Protein AF-A0A0S4JAH2-F1 (afdb_monomer)

Sequence (338 aa):
MSRSVAAIVLAALLAVTPATFVAGQYQCTYTANINITAPDLVPAKFLVSAYDCCVMCSDTSGCVASVYSNYYCHLKGSQSPQVVSTGPTLILQGGATPSPSSPAPGPTQAPPTPAPTSAPTAAPTPNPPTPPPTPSTPAPTSAPTPAPTSPTQVTIIREVQCQYSDTCSRRADYTCTTSVYYNNSCQGSSRRVCTGYYIDVDTYSELGCGGVVKHTTQEQENVCLATPDETYVGHYCDVQAAPATGTPVLHTKCPYGCNDGSECTQSSFTTGVCTSNPFGSLSGSSVLAWCFPQYVVYVAYGSIDCSGPVSAAMSEPIGQSCFLDNNQEHIMNVCGSS

Foldseek 3Di:
DDDDDDDDDDDDDDDDDDDDDDDDDFDKDKDAQKDAPAAFPDPWAQADAVVVLSVVQVVDPQFQKWKQALRTIRGHNDPDDMDRGHGIMIIGTDDPDPDDDDDDDDDDDDDDDDDDDDDDDDDDDDDDDDPDPDDDDPDPPPDPDPDDDDFHKWKKKKKKKAQPDQQSDLQVGQRIWIFIDTAQFFDFQWHWHDPPFWIWIFGAPGTRVPDDGPDIDTHGENGWDQDPVNMTIHMYIDIFGFFDWQKKKKKWKAAPAPPPPGPIDIDIDTASAKDQDPDPPADAGIWHWGDTPFWIKIWHHNDRSNHDHTPTITIDTADPGWGAHSVRITIHMYIRDD

Secondary structure (DSSP, 8-state):
----------PPPP-PPPP--------EEEEEEEEE-SPBSSS-EE-SSHHHHHHHHHTSTT--EEEEETTEEEEES-S-SEEEEEEEEEEEE---PPPPPPPPPPPPPPPPPP----------------PPPPP--PP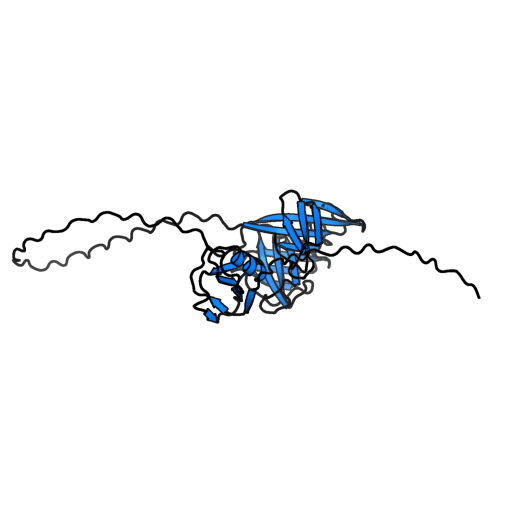P-PPPPPP-PPPPEEEEEEEEEESS-TT--TTT-TT-EEEEEETTEEETTEEEEE-SSEEEEEEESSGGG-S-EEEEEEEEBT-EEE-TTS-EEEEEEEEEEPPPSS-EEEEEEESS-TTS----EEEEEETT--EE---SSS-SSEEEEEE-SSEEEEEEESSSSS-SSEEEEEEEEBSSS-EE-TTS-EEEEEES--

Organism: Bodo saltans (NCBI:txid75058)

Nearest PDB structures (foldseek):
  2ll4-assembly1_M  TM=9.308E-01  e=7.628E-02  Toxoplasma gondii
  1hky-assembly1_A  TM=7.176E-01  e=3.584E-01  Eimeria tenella
  6lvs-assembly4_D  TM=1.637E-01  e=8.319E+00  Homo sapiens

Radius of gyration: 29.86 Å; Cα contacts (8 Å, |Δi|>4): 723; chains: 1; bounding box: 95×95×68 Å

Structure (mmCIF, N/CA/C/O backbone):
data_AF-A0A0S4JAH2-F1
#
_entry.id   AF-A0A0S4JAH2-F1
#
loop_
_atom_site.group_PDB
_atom_site.id
_atom_site.type_symbol
_atom_site.label_atom_id
_atom_site.label_alt_id
_atom_site.label_comp_id
_atom_site.label_asym_id
_atom_site.label_entity_id
_atom_site.label_seq_id
_atom_site.pdbx_PDB_ins_code
_atom_site.Cartn_x
_atom_site.Cartn_y
_atom_site.Cartn_z
_atom_site.occupancy
_atom_site.B_iso_or_equiv
_atom_site.auth_seq_id
_atom_site.auth_comp_id
_atom_site.auth_asym_id
_atom_site.auth_atom_id
_atom_site.pdbx_PDB_model_num
ATOM 1 N N . MET A 1 1 ? 40.715 34.235 31.082 1.00 46.41 1 MET A N 1
ATOM 2 C CA . MET A 1 1 ? 39.804 34.493 32.218 1.00 46.41 1 MET A CA 1
ATOM 3 C C . MET A 1 1 ? 38.686 35.401 31.731 1.00 46.41 1 MET A C 1
ATOM 5 O O . MET A 1 1 ? 38.908 36.594 31.613 1.00 46.41 1 MET A O 1
ATOM 9 N N . SER A 1 2 ? 37.523 34.857 31.382 1.00 44.34 2 SER A N 1
ATOM 10 C CA . SER A 1 2 ? 36.310 35.659 31.197 1.00 44.34 2 SER A CA 1
ATOM 11 C C . SER A 1 2 ? 35.116 34.778 31.546 1.00 44.34 2 SER A C 1
ATOM 13 O O . SER A 1 2 ? 34.979 33.679 31.013 1.00 44.34 2 SER A O 1
ATOM 15 N N . ARG A 1 3 ? 34.355 35.210 32.551 1.00 56.94 3 ARG A N 1
ATOM 16 C CA . ARG A 1 3 ? 33.163 34.553 33.099 1.00 56.94 3 ARG A CA 1
ATOM 17 C C . ARG A 1 3 ? 31.927 35.214 32.484 1.00 56.94 3 ARG A C 1
ATOM 19 O O . ARG A 1 3 ? 31.921 36.430 32.331 1.00 56.94 3 ARG A O 1
ATOM 26 N N . SER A 1 4 ? 30.869 34.451 32.222 1.00 47.88 4 SER A N 1
ATOM 27 C CA . SER A 1 4 ? 29.484 34.947 32.067 1.00 47.88 4 SER A CA 1
ATOM 28 C C . SER A 1 4 ? 28.539 33.757 32.277 1.00 47.88 4 SER A C 1
ATOM 30 O O . SER A 1 4 ? 28.594 32.803 31.513 1.00 47.88 4 SER A O 1
ATOM 32 N N . VAL A 1 5 ? 28.056 33.557 33.510 1.00 44.56 5 VAL A N 1
ATOM 33 C CA . VAL A 1 5 ? 26.745 33.953 34.083 1.00 44.56 5 VAL A CA 1
ATOM 34 C C . VAL A 1 5 ? 25.584 33.145 33.493 1.00 44.56 5 VAL A C 1
ATOM 36 O O . VAL A 1 5 ? 25.112 33.399 32.393 1.00 44.56 5 VAL A O 1
ATOM 39 N N . ALA A 1 6 ? 25.143 32.167 34.289 1.00 43.34 6 ALA A N 1
ATOM 40 C CA . ALA A 1 6 ? 23.963 31.342 34.086 1.00 43.34 6 ALA A CA 1
ATOM 41 C C . ALA A 1 6 ? 22.719 32.038 34.664 1.00 43.34 6 ALA A C 1
ATOM 43 O O . ALA A 1 6 ? 22.760 32.528 35.794 1.00 43.34 6 ALA A O 1
ATOM 44 N N . ALA A 1 7 ? 21.616 32.040 33.915 1.00 46.31 7 ALA A N 1
ATOM 45 C CA . ALA A 1 7 ? 20.299 32.440 34.399 1.00 46.31 7 ALA A CA 1
ATOM 46 C C . ALA A 1 7 ? 19.468 31.179 34.683 1.00 46.31 7 ALA A C 1
ATOM 48 O O . ALA A 1 7 ? 19.193 30.390 33.782 1.00 46.31 7 ALA A O 1
ATOM 49 N N . ILE A 1 8 ? 19.103 30.985 35.951 1.00 41.62 8 ILE A N 1
ATOM 50 C CA . ILE A 1 8 ? 18.228 29.906 36.418 1.00 41.62 8 ILE A CA 1
ATOM 51 C C . ILE A 1 8 ? 16.799 30.451 36.426 1.00 41.62 8 ILE A C 1
ATOM 53 O O . ILE A 1 8 ? 16.485 31.352 37.202 1.00 41.62 8 ILE A O 1
ATOM 57 N N . VAL A 1 9 ? 15.939 29.904 35.566 1.00 44.06 9 VAL A N 1
ATOM 58 C CA . VAL A 1 9 ? 14.493 30.159 35.575 1.00 44.06 9 VAL A CA 1
ATOM 59 C C . VAL A 1 9 ? 13.824 29.014 36.330 1.00 44.06 9 VAL A C 1
ATOM 61 O O . VAL A 1 9 ? 13.851 27.867 35.890 1.00 44.06 9 VAL A O 1
ATOM 64 N N . LEU A 1 10 ? 13.257 29.327 37.496 1.00 44.31 10 LEU A N 1
ATOM 65 C CA . LEU A 1 10 ? 12.510 28.392 38.334 1.00 44.31 10 LEU A CA 1
ATOM 66 C C . LEU A 1 10 ? 11.040 28.393 37.880 1.00 44.31 10 LEU A C 1
ATOM 68 O O . LEU A 1 10 ? 10.319 29.359 38.124 1.00 44.31 10 LEU A O 1
ATOM 72 N N . ALA A 1 11 ? 10.602 27.328 37.208 1.00 45.12 11 ALA A N 1
ATOM 73 C CA . ALA A 1 11 ? 9.202 27.114 36.848 1.00 45.12 11 ALA A CA 1
ATOM 74 C C . ALA A 1 11 ? 8.539 26.177 37.871 1.00 45.12 11 ALA A C 1
ATOM 76 O O . ALA A 1 11 ? 9.014 25.067 38.112 1.00 45.12 11 ALA A O 1
ATOM 77 N N . ALA A 1 12 ? 7.453 26.638 38.491 1.00 47.81 12 ALA A N 1
ATOM 78 C CA . ALA A 1 12 ? 6.672 25.870 39.453 1.00 47.81 12 ALA A CA 1
ATOM 79 C C . ALA A 1 12 ? 5.814 24.813 38.733 1.00 47.81 12 ALA A C 1
ATOM 81 O O . ALA A 1 12 ? 4.953 25.160 37.925 1.00 47.81 12 ALA A O 1
ATOM 82 N N . LEU A 1 13 ? 6.039 23.530 39.037 1.00 41.91 13 LEU A N 1
ATOM 83 C CA . LEU A 1 13 ? 5.199 22.424 38.573 1.00 41.91 13 LEU A CA 1
ATOM 84 C C . LEU A 1 13 ? 3.966 22.268 39.476 1.00 41.91 13 LEU A C 1
ATOM 86 O O . LEU A 1 13 ? 4.088 21.968 40.663 1.00 41.91 13 LEU A O 1
ATOM 90 N N . LEU A 1 14 ? 2.778 22.413 38.889 1.00 43.00 14 LEU A N 1
ATOM 91 C CA . LEU A 1 14 ? 1.511 21.969 39.469 1.00 43.00 14 LEU A CA 1
ATOM 92 C C . LEU A 1 14 ? 1.321 20.477 39.159 1.00 43.00 14 LEU A C 1
ATOM 94 O O . LEU A 1 14 ? 1.310 20.074 37.997 1.00 43.00 14 LEU A O 1
ATOM 98 N N . ALA A 1 15 ? 1.184 19.656 40.201 1.00 50.22 15 ALA A N 1
ATOM 99 C CA . ALA A 1 15 ? 0.935 18.224 40.081 1.00 50.22 15 ALA A CA 1
ATOM 100 C C . ALA A 1 15 ? -0.543 17.962 39.750 1.00 50.22 15 ALA A C 1
ATOM 102 O O . ALA A 1 15 ? -1.423 18.184 40.581 1.00 50.22 15 ALA A O 1
ATOM 103 N N . VAL A 1 16 ? -0.807 17.476 38.537 1.00 49.44 16 VAL A N 1
ATOM 104 C CA . VAL A 1 16 ? -2.117 16.967 38.111 1.00 49.44 16 VAL A CA 1
ATOM 105 C C . VAL A 1 16 ? -2.096 15.449 38.274 1.00 49.44 16 VAL A C 1
ATOM 107 O O . VAL A 1 16 ? -1.292 14.771 37.639 1.00 49.44 16 VAL A O 1
ATOM 110 N N . THR A 1 17 ? -2.948 14.897 39.137 1.00 45.31 17 THR A N 1
ATOM 111 C CA . THR A 1 17 ? -3.108 13.439 39.258 1.00 45.31 17 THR A CA 1
ATOM 112 C C . THR A 1 17 ? -3.967 12.916 38.104 1.00 45.31 17 THR A C 1
ATOM 114 O O . THR A 1 17 ? -5.118 13.349 37.991 1.00 45.31 17 THR A O 1
ATOM 117 N N . PRO A 1 18 ? -3.461 12.006 37.252 1.00 40.47 18 PRO A N 1
ATOM 118 C CA . PRO A 1 18 ? -4.233 11.468 36.142 1.00 40.47 18 PRO A CA 1
ATOM 119 C C . PRO A 1 18 ? -5.295 10.487 36.648 1.00 40.47 18 PRO A C 1
ATOM 121 O O . PRO A 1 18 ? -5.012 9.587 37.439 1.00 40.47 18 PRO A O 1
ATOM 124 N N . ALA A 1 19 ? -6.524 10.653 36.162 1.00 48.19 19 ALA A N 1
ATOM 125 C CA . ALA A 1 19 ? -7.561 9.642 36.280 1.00 48.19 19 ALA A CA 1
ATOM 126 C C . ALA A 1 19 ? -7.162 8.417 35.439 1.00 48.19 19 ALA A C 1
ATOM 128 O O . ALA A 1 19 ? -6.905 8.532 34.241 1.00 48.19 19 ALA A O 1
ATOM 129 N N . THR A 1 20 ? -7.092 7.246 36.070 1.00 33.56 20 THR A N 1
ATOM 130 C CA . THR A 1 20 ? -6.825 5.970 35.401 1.00 33.56 20 THR A CA 1
ATOM 131 C C . THR A 1 20 ? -8.044 5.544 34.591 1.00 33.56 20 THR A C 1
ATOM 133 O O . THR A 1 20 ? -9.038 5.092 35.158 1.00 33.56 20 THR A O 1
ATOM 136 N N . PHE A 1 21 ? -7.957 5.654 33.268 1.00 36.62 21 PHE A N 1
ATOM 137 C CA . PHE A 1 21 ? -8.877 4.996 32.345 1.00 36.62 21 PHE A CA 1
ATOM 138 C C . PHE A 1 21 ? -8.151 3.820 31.690 1.00 36.62 21 PHE A C 1
ATOM 140 O O . PHE A 1 21 ? -7.130 3.997 31.028 1.00 36.62 21 PHE A O 1
ATOM 147 N N . VAL A 1 22 ? -8.667 2.610 31.906 1.00 34.72 22 VAL A N 1
ATOM 148 C CA . VAL A 1 22 ? -8.196 1.384 31.252 1.00 34.72 22 VAL A CA 1
ATOM 149 C C . VAL A 1 22 ? -8.883 1.309 29.888 1.00 34.72 22 VAL A C 1
ATOM 151 O O . VAL A 1 22 ? -10.028 0.875 29.793 1.00 34.72 22 VAL A O 1
ATOM 154 N N . ALA A 1 23 ? -8.217 1.787 28.836 1.00 43.28 23 ALA A N 1
ATOM 155 C CA . ALA A 1 23 ? -8.635 1.523 27.462 1.00 43.28 23 ALA A CA 1
ATOM 156 C C . ALA A 1 23 ? -8.296 0.060 27.128 1.00 43.28 23 ALA A C 1
ATOM 158 O O . ALA A 1 23 ? -7.147 -0.360 27.267 1.00 43.28 23 ALA A O 1
ATOM 159 N N . GLY A 1 24 ? -9.301 -0.734 26.757 1.00 45.69 24 GLY A N 1
ATOM 160 C CA . GLY A 1 24 ? -9.135 -2.155 26.461 1.00 45.69 24 GLY A CA 1
ATOM 161 C C . GLY A 1 24 ? -8.276 -2.363 25.217 1.00 45.69 24 GLY A C 1
ATOM 162 O O . GLY A 1 24 ? -8.728 -2.111 24.107 1.00 45.69 24 GLY A O 1
ATOM 163 N N . GLN A 1 25 ? -7.039 -2.826 25.393 1.00 59.12 25 GLN A N 1
ATOM 164 C CA . GLN A 1 25 ? -6.234 -3.318 24.282 1.00 59.12 25 GLN A CA 1
ATOM 165 C C . GLN A 1 25 ? -6.801 -4.657 23.808 1.00 59.12 25 GLN A C 1
ATOM 167 O O . GLN A 1 25 ? -6.884 -5.597 24.602 1.00 59.12 25 GLN A O 1
ATOM 172 N N . TYR A 1 26 ? -7.164 -4.757 22.528 1.00 69.88 26 TYR A N 1
ATOM 173 C CA . TYR A 1 26 ? -7.542 -6.024 21.906 1.00 69.88 26 TYR A CA 1
ATOM 174 C C . TYR A 1 26 ? -6.356 -6.990 21.988 1.00 69.88 26 TYR A C 1
ATOM 176 O O . TYR A 1 26 ? -5.342 -6.830 21.309 1.00 69.88 26 TYR A O 1
ATOM 184 N N . GLN A 1 27 ? -6.448 -7.969 22.884 1.00 85.19 27 GLN A N 1
ATOM 185 C CA . GLN A 1 27 ? -5.416 -8.983 23.040 1.00 85.19 27 GLN A CA 1
ATOM 186 C C . GLN A 1 27 ? -5.605 -9.982 21.902 1.00 85.19 27 GLN A C 1
ATOM 188 O O . GLN A 1 27 ? -6.561 -10.737 21.938 1.00 85.19 27 GLN A O 1
ATOM 193 N N . CYS A 1 28 ? -4.746 -10.005 20.887 1.00 91.19 28 CYS A N 1
ATOM 194 C CA . CYS A 1 28 ? -4.797 -11.032 19.843 1.00 91.19 28 CYS A CA 1
ATOM 195 C C . CYS A 1 28 ? -3.533 -11.882 19.855 1.00 91.19 28 CYS A C 1
ATOM 197 O O . CYS A 1 28 ? -2.426 -11.366 19.995 1.00 91.19 28 CYS A O 1
ATOM 199 N N . THR A 1 29 ? -3.701 -13.194 19.687 1.00 94.00 29 THR A N 1
ATOM 200 C CA . THR A 1 29 ? -2.584 -14.127 19.494 1.00 94.00 29 THR A CA 1
ATOM 201 C C . THR A 1 29 ? -2.435 -14.427 18.012 1.00 94.00 29 THR A C 1
ATOM 203 O O . THR A 1 29 ? -3.393 -14.860 17.376 1.00 94.00 29 THR A O 1
ATOM 206 N N . TYR A 1 30 ? -1.235 -14.215 17.475 1.00 91.06 30 TYR A N 1
ATOM 207 C CA . TYR A 1 30 ? -0.919 -14.414 16.064 1.00 91.06 30 TYR A CA 1
ATOM 208 C C . TYR A 1 30 ? -0.151 -15.722 15.887 1.00 91.06 30 TYR A C 1
ATOM 210 O O . TYR A 1 30 ? 0.837 -15.969 16.579 1.00 91.06 30 TYR A O 1
ATOM 218 N N . THR A 1 31 ? -0.586 -16.573 14.965 1.00 91.50 31 THR A N 1
ATOM 219 C CA . THR A 1 31 ? 0.097 -17.827 14.637 1.00 91.50 31 THR A CA 1
ATOM 220 C C . THR A 1 31 ? 0.224 -17.960 13.127 1.00 91.50 31 THR A C 1
ATOM 222 O O . THR A 1 31 ? -0.757 -18.170 12.415 1.00 91.50 31 THR A O 1
ATOM 225 N N . ALA A 1 32 ? 1.450 -17.799 12.632 1.00 85.88 32 ALA A N 1
ATOM 226 C CA . ALA A 1 32 ? 1.754 -17.920 11.215 1.00 85.88 32 ALA A CA 1
ATOM 227 C C . ALA A 1 32 ? 1.570 -19.362 10.720 1.00 85.88 32 ALA A C 1
ATOM 229 O O . ALA A 1 32 ? 1.746 -20.325 11.467 1.00 85.88 32 ALA A O 1
ATOM 230 N N . ASN A 1 33 ? 1.285 -19.493 9.428 1.00 85.62 33 ASN A N 1
ATOM 231 C CA . ASN A 1 33 ? 1.128 -20.752 8.706 1.00 85.62 33 ASN A CA 1
ATOM 232 C C . ASN A 1 33 ? 0.000 -21.659 9.229 1.00 85.62 33 ASN A C 1
ATOM 234 O O . ASN A 1 33 ? 0.075 -22.889 9.129 1.00 85.62 33 ASN A O 1
ATOM 238 N N . ILE A 1 34 ? -1.054 -21.056 9.781 1.00 91.00 34 ILE A N 1
ATOM 239 C CA . ILE A 1 34 ? -2.264 -21.757 10.214 1.00 91.00 34 ILE A CA 1
ATOM 240 C C . ILE A 1 34 ? -3.483 -21.103 9.570 1.00 91.00 34 ILE A C 1
ATOM 242 O O . ILE A 1 34 ? -3.650 -19.886 9.599 1.00 91.00 34 ILE A O 1
ATOM 246 N N . ASN A 1 35 ? -4.362 -21.937 9.022 1.00 95.44 35 ASN A N 1
ATOM 247 C CA . ASN A 1 35 ? -5.676 -21.547 8.529 1.00 95.44 35 ASN A CA 1
ATOM 248 C C . ASN A 1 35 ? -6.777 -22.226 9.361 1.00 95.44 35 ASN A C 1
ATOM 250 O O . ASN A 1 35 ? -6.576 -23.301 9.926 1.00 95.44 35 ASN A O 1
ATOM 254 N N . ILE A 1 36 ? -7.962 -21.623 9.399 1.00 96.75 36 ILE A N 1
ATOM 255 C CA . ILE A 1 36 ? -9.185 -22.219 9.936 1.00 96.75 36 ILE A CA 1
ATOM 256 C C . ILE A 1 36 ? -10.104 -22.550 8.764 1.00 96.75 36 ILE A C 1
ATOM 258 O O . ILE A 1 36 ? -10.501 -21.673 7.998 1.00 96.75 36 ILE A O 1
ATOM 262 N N . THR A 1 37 ? -10.485 -23.821 8.658 1.00 95.38 37 THR A N 1
ATOM 263 C CA . THR A 1 37 ? -11.366 -24.315 7.582 1.00 95.38 37 THR A CA 1
ATOM 264 C C . THR A 1 37 ? -12.852 -24.083 7.852 1.00 95.38 37 THR A C 1
ATOM 266 O O . THR A 1 37 ? -13.678 -24.333 6.978 1.00 95.38 37 THR A O 1
ATOM 269 N N . ALA A 1 38 ? -13.205 -23.580 9.041 1.00 94.00 38 ALA A N 1
ATOM 270 C CA . ALA A 1 38 ? -14.572 -23.173 9.342 1.00 94.00 38 ALA A CA 1
ATOM 271 C C . ALA A 1 38 ? -15.056 -22.095 8.348 1.00 94.00 38 ALA A C 1
ATOM 273 O O . ALA A 1 38 ? -14.240 -21.273 7.910 1.00 94.00 38 ALA A O 1
ATOM 274 N N . PRO A 1 39 ? -16.358 -22.068 8.009 1.00 95.12 39 PRO A N 1
ATOM 275 C CA . PRO A 1 39 ? -16.926 -21.031 7.154 1.00 95.12 39 PRO A CA 1
ATOM 276 C C . PRO A 1 39 ? -16.666 -19.623 7.696 1.00 95.12 39 PRO A C 1
ATOM 278 O O . PRO A 1 39 ? -16.630 -19.413 8.914 1.00 95.12 39 PRO A O 1
ATOM 281 N N . ASP A 1 40 ? -16.508 -18.666 6.785 1.00 95.69 40 ASP A N 1
ATOM 282 C CA . ASP A 1 40 ? -16.414 -17.259 7.159 1.00 95.69 40 ASP A CA 1
ATOM 283 C C . ASP A 1 40 ? -17.782 -16.757 7.651 1.00 95.69 40 ASP A C 1
ATOM 285 O O . ASP A 1 40 ? -18.820 -17.087 7.076 1.00 95.69 40 ASP A O 1
ATOM 289 N N . LEU A 1 41 ? -17.791 -15.950 8.716 1.00 91.75 41 LEU A N 1
ATOM 290 C CA . LEU A 1 41 ? -19.000 -15.296 9.241 1.00 91.75 41 LEU A CA 1
ATOM 291 C C . LEU A 1 41 ? -19.590 -14.302 8.241 1.00 91.75 41 LEU A C 1
ATOM 293 O O . LEU A 1 41 ? -20.799 -14.095 8.185 1.00 91.75 41 LEU A O 1
ATOM 297 N N . VAL A 1 42 ? -18.704 -13.665 7.483 1.00 87.62 42 VAL A N 1
ATOM 298 C CA . VAL A 1 42 ? -18.997 -12.690 6.437 1.00 87.62 42 VAL A CA 1
ATOM 299 C C . VAL A 1 42 ? -17.997 -12.899 5.304 1.00 87.62 42 VAL A C 1
ATOM 301 O O . VAL A 1 42 ? -16.910 -13.416 5.563 1.00 87.62 42 VAL A O 1
ATOM 304 N N . PRO A 1 43 ? -18.308 -12.488 4.063 1.00 85.44 43 PRO A N 1
ATOM 305 C CA . PRO A 1 43 ? -17.331 -12.512 2.980 1.00 85.44 43 PRO A CA 1
ATOM 306 C C . PRO A 1 43 ? -16.006 -11.874 3.406 1.00 85.44 43 PRO A C 1
ATOM 308 O O . PRO A 1 43 ? -16.008 -10.825 4.060 1.00 85.44 43 PRO A O 1
ATOM 311 N N . ALA A 1 44 ? -14.897 -12.522 3.044 1.00 82.38 44 ALA A N 1
ATOM 312 C CA . ALA A 1 44 ? -13.561 -12.075 3.401 1.00 82.38 44 ALA A CA 1
ATOM 313 C C . ALA A 1 44 ? -13.358 -10.608 3.011 1.00 82.38 44 ALA A C 1
ATOM 315 O O . ALA A 1 44 ? -13.686 -10.194 1.894 1.00 82.38 44 ALA A O 1
ATOM 316 N N . LYS A 1 45 ? -12.833 -9.814 3.942 1.00 65.81 45 LYS A N 1
ATOM 317 C CA . LYS A 1 45 ? -12.676 -8.373 3.747 1.00 65.81 45 LYS A CA 1
ATOM 318 C C . LYS A 1 45 ? -11.233 -8.036 3.473 1.00 65.81 45 LYS A C 1
ATOM 320 O O . LYS A 1 45 ? -10.359 -8.509 4.187 1.00 65.81 45 LYS A O 1
ATOM 325 N N . PHE A 1 46 ? -10.992 -7.196 2.478 1.00 62.38 46 PHE A N 1
ATOM 326 C CA . PHE A 1 46 ? -9.650 -6.698 2.249 1.00 62.38 46 PHE A CA 1
ATOM 327 C C . PHE A 1 46 ? -9.183 -5.883 3.466 1.00 62.38 46 PHE A C 1
ATOM 329 O O . PHE A 1 46 ? -9.895 -4.981 3.905 1.00 62.38 4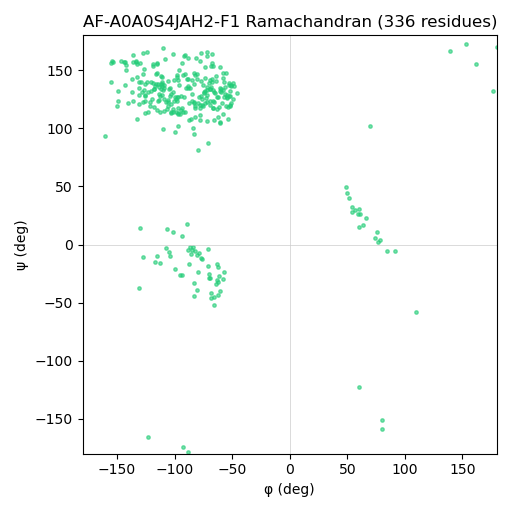6 PHE A O 1
ATOM 336 N N . LEU A 1 47 ? -8.017 -6.216 4.008 1.00 68.06 47 LEU A N 1
ATOM 337 C CA . LEU A 1 47 ? -7.323 -5.535 5.096 1.00 68.06 47 LEU A CA 1
ATOM 338 C C . LEU A 1 47 ? -5.826 -5.603 4.842 1.00 68.06 47 LEU A C 1
ATOM 340 O O . LEU A 1 47 ? -5.354 -6.482 4.132 1.00 68.06 47 LEU A O 1
ATOM 344 N N . VAL A 1 48 ? -5.065 -4.683 5.424 1.00 53.53 48 VAL A N 1
ATOM 345 C CA . VAL A 1 48 ? -3.648 -4.538 5.054 1.00 53.53 48 VAL A CA 1
ATOM 346 C C . VAL A 1 48 ? -2.669 -5.084 6.065 1.00 53.53 48 VAL A C 1
ATOM 348 O O . VAL A 1 48 ? -1.470 -5.182 5.793 1.00 53.53 48 VAL A O 1
ATOM 351 N N . SER A 1 49 ? -3.188 -5.500 7.214 1.00 66.12 49 SER A N 1
ATOM 352 C CA . SER A 1 49 ? -2.415 -6.186 8.223 1.00 66.12 49 SER A CA 1
ATOM 353 C C . SER A 1 49 ? -3.255 -7.217 8.972 1.00 66.12 49 SER A C 1
ATOM 355 O O . SER A 1 49 ? -4.483 -7.132 9.077 1.00 66.12 49 SER A O 1
ATOM 357 N N . ALA A 1 50 ? -2.556 -8.185 9.564 1.00 75.06 50 ALA A N 1
ATOM 358 C CA . ALA A 1 50 ? -3.153 -9.111 10.515 1.00 75.06 50 ALA A CA 1
ATOM 359 C C . ALA A 1 50 ? -3.711 -8.383 11.754 1.00 75.06 50 ALA A C 1
ATOM 361 O O . ALA A 1 50 ? -4.666 -8.857 12.363 1.00 75.06 50 ALA A O 1
ATOM 362 N N . TYR A 1 51 ? -3.152 -7.223 12.113 1.00 77.19 51 TYR A N 1
ATOM 363 C CA . TYR A 1 51 ? -3.634 -6.414 13.231 1.00 77.19 51 TYR A CA 1
ATOM 364 C C . TYR A 1 51 ? -5.008 -5.800 12.943 1.00 77.19 51 TYR A C 1
ATOM 366 O O . TYR A 1 51 ? -5.927 -5.946 13.743 1.00 77.19 51 TYR A O 1
ATOM 374 N N . ASP A 1 52 ? -5.207 -5.214 11.763 1.00 71.25 52 ASP A N 1
ATOM 375 C CA . ASP A 1 52 ? -6.524 -4.683 11.383 1.00 71.25 52 ASP A CA 1
ATOM 376 C C . ASP A 1 52 ? -7.564 -5.812 11.333 1.00 71.25 52 ASP A C 1
ATOM 378 O O . ASP A 1 52 ? -8.729 -5.636 11.692 1.00 71.25 52 ASP A O 1
ATOM 382 N N . CYS A 1 53 ? -7.122 -7.015 10.958 1.00 84.06 53 CYS A N 1
ATOM 383 C CA . CYS A 1 53 ? -7.941 -8.222 10.982 1.00 84.06 53 CYS A CA 1
ATOM 384 C C . CYS A 1 53 ? -8.288 -8.709 12.401 1.00 84.06 53 CYS A C 1
ATOM 386 O O . CYS A 1 53 ? -9.356 -9.294 12.608 1.00 84.06 53 CYS A O 1
ATOM 388 N N . CYS A 1 54 ? -7.431 -8.440 13.391 1.00 89.31 54 CYS A N 1
ATOM 389 C CA . CYS A 1 54 ? -7.743 -8.617 14.809 1.00 89.31 54 CYS A CA 1
ATOM 390 C C . CYS A 1 54 ? -8.843 -7.641 15.253 1.00 89.31 54 CYS A C 1
ATOM 392 O O . CYS A 1 54 ? -9.856 -8.095 15.785 1.00 89.31 54 CYS A O 1
ATOM 394 N N . VAL A 1 55 ? -8.682 -6.341 14.982 1.00 82.12 55 VAL A N 1
ATOM 395 C CA . VAL A 1 55 ? -9.645 -5.292 15.380 1.00 82.12 55 VAL A CA 1
ATOM 396 C C . VAL A 1 55 ? -11.009 -5.513 14.723 1.00 82.12 55 VAL A C 1
ATOM 398 O O . VAL A 1 55 ? -12.057 -5.467 15.365 1.00 82.12 55 VAL A O 1
ATOM 401 N N . MET A 1 56 ? -11.018 -5.855 13.435 1.00 83.69 56 MET A N 1
ATOM 402 C CA . MET A 1 56 ? -12.262 -6.164 12.738 1.00 83.69 56 MET A CA 1
ATOM 403 C C . MET A 1 56 ? -12.992 -7.354 13.369 1.00 83.69 56 MET A C 1
ATOM 405 O O . MET A 1 56 ? -14.219 -7.346 13.471 1.00 83.69 56 MET A O 1
ATOM 409 N N . CYS A 1 57 ? -12.255 -8.386 13.782 1.00 93.75 57 CYS A N 1
ATOM 410 C CA . CYS A 1 57 ? -12.854 -9.535 14.442 1.00 93.75 57 CYS A CA 1
ATOM 411 C C . CYS A 1 57 ? -13.392 -9.168 15.832 1.00 93.75 57 CYS A C 1
ATOM 413 O O . CYS A 1 57 ? -14.514 -9.547 16.147 1.00 93.75 57 CYS A O 1
ATOM 415 N N . SER A 1 58 ? -12.677 -8.372 16.631 1.00 90.19 58 SER A N 1
ATOM 416 C CA . SER A 1 58 ? -13.167 -7.954 17.953 1.00 90.19 58 SER A CA 1
ATOM 417 C C . SER A 1 58 ? -14.436 -7.102 17.896 1.00 90.19 58 SER A C 1
ATOM 419 O O . SER A 1 58 ? -15.271 -7.188 18.795 1.00 90.19 58 SER A O 1
ATOM 421 N N . ASP A 1 59 ? -14.608 -6.324 16.826 1.00 85.62 59 ASP A N 1
ATOM 422 C CA . ASP A 1 59 ? -15.796 -5.492 16.616 1.00 85.62 59 ASP A CA 1
ATOM 423 C C . ASP A 1 59 ? -16.950 -6.265 15.942 1.00 85.62 59 ASP A C 1
ATOM 425 O O . ASP A 1 59 ? -18.077 -5.771 15.847 1.00 85.62 59 ASP A O 1
ATOM 429 N N . THR A 1 60 ? -16.702 -7.498 15.483 1.00 88.81 60 THR A N 1
ATOM 430 C CA . THR A 1 60 ? -17.700 -8.336 14.808 1.00 88.81 60 THR A CA 1
ATOM 431 C C . THR A 1 60 ? -18.309 -9.347 15.774 1.00 88.81 60 THR A C 1
ATOM 433 O O . THR A 1 60 ? -17.661 -10.297 16.212 1.00 88.81 60 THR A O 1
ATOM 436 N N . SER A 1 61 ? -19.607 -9.195 16.051 1.00 93.44 61 SER A N 1
ATOM 437 C CA . SER A 1 61 ? -20.347 -10.131 16.903 1.00 93.44 61 SER A CA 1
ATOM 438 C C . SER A 1 61 ? -20.226 -11.575 16.399 1.00 93.44 61 SER A C 1
ATOM 440 O O . SER A 1 61 ? -20.487 -11.868 15.232 1.00 93.44 61 SER A O 1
ATOM 442 N N . GLY A 1 62 ? -19.821 -12.480 17.293 1.00 93.88 62 GLY A N 1
ATOM 443 C CA . GLY A 1 62 ? -19.637 -13.900 16.993 1.00 93.88 62 GLY A CA 1
ATOM 444 C C . GLY A 1 62 ? -18.277 -14.265 16.394 1.00 93.88 62 GLY A C 1
ATOM 445 O O . GLY A 1 62 ? -18.007 -15.455 16.246 1.00 93.88 62 GLY A O 1
ATOM 446 N N . CYS A 1 63 ? -17.405 -13.300 16.084 1.00 96.31 63 CYS A N 1
ATOM 447 C CA . CYS A 1 63 ? -16.045 -13.597 15.646 1.00 96.31 63 CYS A CA 1
ATOM 448 C C . CYS A 1 63 ? -15.170 -14.006 16.835 1.00 96.31 63 CYS A C 1
ATOM 450 O O . CYS A 1 63 ? -14.997 -13.255 17.791 1.00 96.31 63 CYS A O 1
ATOM 452 N N . VAL A 1 64 ? -14.626 -15.222 16.781 1.00 95.62 64 VAL A N 1
ATOM 453 C CA . VAL A 1 64 ? -13.749 -15.785 17.831 1.00 95.62 64 VAL A CA 1
ATOM 454 C C . VAL A 1 64 ? -12.313 -15.973 17.349 1.00 95.62 64 VAL A C 1
ATOM 456 O O . VAL A 1 64 ? -11.399 -16.166 18.153 1.00 95.62 64 VAL A O 1
ATOM 459 N N . ALA A 1 65 ? -12.120 -15.942 16.034 1.00 96.75 65 ALA A N 1
ATOM 460 C CA . ALA A 1 65 ? -10.836 -16.003 15.365 1.00 96.75 65 ALA A CA 1
ATOM 461 C C . ALA A 1 65 ? -10.944 -15.311 14.008 1.00 96.75 65 ALA A C 1
ATOM 463 O O . ALA A 1 65 ? -12.022 -15.239 13.423 1.00 96.75 65 ALA A O 1
ATOM 464 N N . SER A 1 66 ? -9.828 -14.860 13.468 1.00 96.69 66 SER A N 1
ATOM 465 C CA . SER A 1 66 ? -9.736 -14.456 12.075 1.00 96.69 66 SER A CA 1
ATOM 466 C C . SER A 1 66 ? -8.500 -15.064 11.428 1.00 96.69 66 SER A C 1
ATOM 468 O O . SER A 1 66 ? -7.551 -15.463 12.100 1.00 96.69 66 SER A O 1
ATOM 470 N N . VAL A 1 67 ? -8.534 -15.219 10.111 1.00 96.81 67 VAL A N 1
ATOM 471 C CA . VAL A 1 67 ? -7.372 -15.641 9.331 1.00 96.81 67 VAL A CA 1
ATOM 472 C C . VAL A 1 67 ? -7.044 -14.515 8.375 1.00 96.81 67 VAL A C 1
ATOM 474 O O . VAL A 1 67 ? -7.861 -14.155 7.531 1.00 96.81 67 VAL A O 1
ATOM 477 N N . TYR A 1 68 ? -5.853 -13.956 8.517 1.00 90.38 68 TYR A N 1
ATOM 478 C CA . TYR A 1 68 ? -5.330 -12.968 7.594 1.00 90.38 68 TYR A CA 1
ATOM 479 C C . TYR A 1 68 ? -4.490 -13.666 6.528 1.00 90.38 68 TYR A C 1
ATOM 481 O O . TYR A 1 68 ? -3.492 -14.315 6.842 1.00 90.38 68 TYR A O 1
ATOM 489 N N . SER A 1 69 ? -4.897 -13.570 5.268 1.00 84.56 69 SER A N 1
ATOM 490 C CA . SER A 1 69 ? -4.195 -14.189 4.147 1.00 84.56 69 SER A CA 1
ATOM 491 C C . SER A 1 69 ? -4.377 -13.355 2.890 1.00 84.56 69 SER A C 1
ATOM 493 O O . SER A 1 69 ? -5.495 -12.971 2.567 1.00 84.56 69 SER A O 1
ATOM 495 N N . ASN A 1 70 ? -3.286 -13.076 2.173 1.00 73.81 70 ASN A N 1
ATOM 496 C CA . ASN A 1 70 ? -3.307 -12.337 0.906 1.00 73.81 70 ASN A CA 1
ATOM 497 C C . ASN A 1 70 ? -4.072 -11.003 0.984 1.00 73.81 70 ASN A C 1
ATOM 499 O O . ASN A 1 70 ? -4.789 -10.660 0.050 1.00 73.81 70 ASN A O 1
ATOM 503 N N . TYR A 1 71 ? -3.922 -10.258 2.087 1.00 68.81 71 TYR A N 1
ATOM 504 C CA . TYR A 1 71 ? -4.669 -9.022 2.378 1.00 68.81 71 TYR A CA 1
ATOM 505 C C . TYR A 1 71 ? -6.171 -9.203 2.540 1.00 68.81 71 TYR A C 1
ATOM 507 O O . TYR A 1 71 ? -6.918 -8.240 2.486 1.00 68.81 71 TYR A O 1
ATOM 515 N N . TYR A 1 72 ? -6.643 -10.421 2.756 1.00 79.12 72 TYR A N 1
ATOM 516 C CA . TYR A 1 72 ? -8.020 -10.682 3.118 1.00 79.12 72 TYR A CA 1
ATOM 517 C C . TYR A 1 72 ? -8.086 -11.188 4.550 1.00 79.12 72 TYR A C 1
ATOM 519 O O . TYR A 1 72 ? -7.331 -12.056 4.988 1.00 79.12 72 TYR A O 1
ATOM 527 N N . CYS A 1 73 ? -9.014 -10.606 5.287 1.00 87.94 73 CYS A N 1
ATOM 528 C CA . CYS A 1 73 ? -9.393 -10.992 6.618 1.00 87.94 73 CYS A CA 1
ATOM 529 C C . CYS A 1 73 ? -10.631 -11.876 6.553 1.00 87.94 73 CYS A C 1
ATOM 531 O O . CYS A 1 73 ? -11.726 -11.439 6.185 1.00 87.94 73 CYS A O 1
ATOM 533 N N . HIS A 1 74 ? -10.436 -13.129 6.926 1.00 95.62 74 HIS A N 1
ATOM 534 C CA . HIS A 1 74 ? -11.462 -14.151 7.005 1.00 95.62 74 HIS A CA 1
ATOM 535 C C . HIS A 1 74 ? -11.938 -14.252 8.452 1.00 95.62 74 HIS A C 1
ATOM 537 O O . HIS A 1 74 ? -11.244 -14.823 9.292 1.00 95.62 74 HIS A O 1
ATOM 543 N N . LEU A 1 75 ? -13.096 -13.670 8.767 1.00 96.00 75 LEU A N 1
ATOM 544 C CA . LEU A 1 75 ? -13.658 -13.690 10.121 1.00 96.00 75 LEU A CA 1
ATOM 545 C C . LEU A 1 75 ? -14.315 -15.042 10.401 1.00 96.00 75 LEU A C 1
ATOM 547 O O . LEU A 1 75 ? -15.178 -15.474 9.641 1.00 96.00 75 LEU A O 1
ATOM 551 N N . LYS A 1 76 ? -13.946 -15.703 11.497 1.00 97.12 76 LYS A N 1
ATOM 552 C CA . LYS A 1 76 ? -14.383 -17.062 11.831 1.00 97.12 76 LYS A CA 1
ATOM 553 C C . LYS A 1 76 ? -15.201 -17.080 13.118 1.00 97.12 76 LYS A C 1
ATOM 555 O O . LYS A 1 7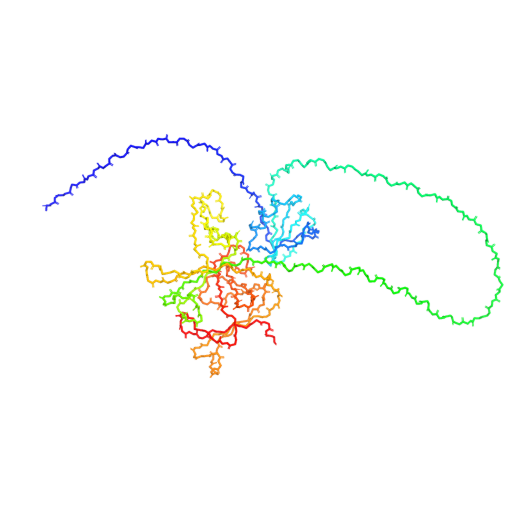6 ? -14.815 -16.510 14.138 1.00 97.12 76 LYS A O 1
ATOM 560 N N . GLY A 1 77 ? -16.302 -17.831 13.085 1.00 96.00 77 GLY A N 1
ATOM 561 C CA . GLY A 1 77 ? -17.137 -18.118 14.259 1.00 96.00 77 GLY A CA 1
ATOM 562 C C . GLY A 1 77 ? -16.644 -19.289 15.114 1.00 96.00 77 GLY A C 1
ATOM 563 O O . GLY A 1 77 ? -17.243 -19.609 16.134 1.00 96.00 77 GLY A O 1
ATOM 564 N N . SER A 1 78 ? -15.555 -19.945 14.704 1.00 94.69 78 SER A N 1
ATOM 565 C CA . SER A 1 78 ? -14.929 -21.068 15.408 1.00 94.69 78 SER A CA 1
ATOM 566 C C . SER A 1 78 ? -13.409 -20.968 15.302 1.00 94.69 78 SER A C 1
ATOM 568 O O . SER A 1 78 ? -12.892 -20.483 14.299 1.00 94.69 78 SER A O 1
ATOM 570 N N . GLN A 1 79 ? -12.693 -21.477 16.309 1.00 95.56 79 GLN A N 1
ATOM 571 C CA . GLN A 1 79 ? -11.229 -21.603 16.300 1.00 95.56 79 GLN A CA 1
ATOM 572 C C . GLN A 1 79 ? -10.742 -22.906 15.645 1.00 95.56 79 GLN A C 1
ATOM 574 O O . GLN A 1 79 ? -9.539 -23.138 15.573 1.00 95.56 79 GLN A O 1
ATOM 579 N N . SER A 1 80 ? -11.657 -23.779 15.212 1.00 91.44 80 SER A N 1
ATOM 580 C CA . SER A 1 80 ? -11.363 -25.113 14.678 1.00 91.44 80 SER A CA 1
ATOM 581 C C . SER A 1 80 ? -12.291 -25.476 13.505 1.00 91.44 80 SER A C 1
ATOM 583 O O . SER A 1 80 ? -13.407 -24.947 13.443 1.00 91.44 80 SER A O 1
ATOM 585 N N . PRO A 1 81 ? -11.871 -26.373 12.587 1.00 95.56 81 PRO A N 1
ATOM 586 C CA . PRO A 1 81 ? -10.579 -27.072 12.539 1.00 95.56 81 PRO A CA 1
ATOM 587 C C . PRO A 1 81 ? -9.434 -26.170 12.061 1.00 95.56 81 PRO A C 1
ATOM 589 O O . PRO A 1 81 ? -9.593 -25.438 11.080 1.00 95.56 81 PRO A O 1
ATOM 592 N N . GLN A 1 82 ? -8.280 -26.262 12.730 1.00 96.88 82 GLN A N 1
ATOM 593 C CA . GLN A 1 82 ? -7.038 -25.613 12.302 1.00 96.88 82 GLN A CA 1
ATOM 594 C C . GLN A 1 82 ? -6.249 -26.554 11.398 1.00 96.88 82 GLN A C 1
ATOM 596 O O . GLN A 1 82 ? -6.094 -27.734 11.710 1.00 96.88 82 GLN A O 1
ATOM 601 N N . VAL A 1 83 ? -5.745 -26.026 10.290 1.00 95.12 83 VAL A N 1
ATOM 602 C CA . VAL A 1 83 ? -4.882 -26.750 9.355 1.00 95.12 83 VAL A CA 1
ATOM 603 C C . VAL A 1 83 ? -3.595 -25.966 9.154 1.00 95.12 83 VAL A C 1
ATOM 605 O O . VAL A 1 83 ? -3.619 -24.741 9.022 1.00 95.12 83 VAL A O 1
ATOM 608 N N . VAL A 1 84 ? -2.468 -26.673 9.129 1.00 93.62 84 VAL A N 1
ATOM 609 C CA . VAL A 1 84 ? -1.185 -26.073 8.754 1.00 93.62 84 VAL A CA 1
ATOM 610 C C . VAL A 1 84 ? -1.245 -25.747 7.264 1.00 93.62 84 VAL A C 1
ATOM 612 O O . VAL A 1 84 ? -1.525 -26.618 6.444 1.00 93.62 84 VAL A O 1
ATOM 615 N N . SER A 1 85 ? -1.018 -24.485 6.922 1.00 83.12 85 SER A N 1
ATOM 616 C CA . SER A 1 85 ? -1.057 -23.974 5.553 1.00 83.12 85 SER A CA 1
ATOM 617 C C . SER A 1 85 ? -0.064 -22.833 5.449 1.00 83.12 85 SER A C 1
ATOM 619 O O . SER A 1 85 ? -0.179 -21.876 6.203 1.00 83.12 85 SER A O 1
ATOM 621 N N . THR A 1 86 ? 0.889 -22.903 4.524 1.00 78.44 86 THR A N 1
ATOM 622 C CA . THR A 1 86 ? 1.892 -21.844 4.341 1.00 78.44 86 THR A CA 1
ATOM 623 C C . THR A 1 86 ? 1.243 -20.542 3.866 1.00 78.44 86 THR A C 1
ATOM 625 O O . THR A 1 86 ? 0.457 -20.572 2.919 1.00 78.44 86 THR A O 1
ATOM 628 N N . GLY A 1 87 ? 1.566 -19.413 4.508 1.00 72.44 87 GLY A N 1
ATOM 629 C CA . GLY A 1 87 ? 1.113 -18.064 4.129 1.00 72.44 87 GLY A CA 1
ATOM 630 C C . GLY A 1 87 ? 0.090 -17.421 5.084 1.00 72.44 87 GLY A C 1
ATOM 631 O O . GLY A 1 87 ? 0.358 -16.340 5.605 1.00 72.44 87 GLY A O 1
ATOM 632 N N . PRO A 1 88 ? -1.081 -18.032 5.347 1.00 86.00 88 PRO A N 1
ATOM 633 C CA . PRO A 1 88 ? -2.073 -17.483 6.269 1.00 86.00 88 PRO A CA 1
ATOM 634 C C . PRO A 1 88 ? -1.543 -17.255 7.690 1.00 86.00 88 PRO A C 1
ATOM 636 O O . PRO A 1 88 ? -0.786 -18.061 8.229 1.00 86.00 88 PRO A O 1
ATOM 639 N N . THR A 1 89 ? -1.999 -16.179 8.326 1.00 86.19 89 THR A N 1
ATOM 640 C CA . THR A 1 89 ? -1.790 -15.902 9.750 1.00 86.19 89 THR A CA 1
ATOM 641 C C . THR A 1 89 ? -3.109 -16.067 10.492 1.00 86.19 89 THR A C 1
ATOM 643 O O . THR A 1 89 ? -4.050 -15.302 10.277 1.00 86.19 89 THR A O 1
ATOM 646 N N . LEU A 1 90 ? -3.173 -17.054 11.382 1.00 96.25 90 LEU A N 1
ATOM 647 C CA . LEU A 1 90 ? -4.267 -17.209 12.331 1.00 96.25 90 LEU A CA 1
ATOM 648 C C . LEU A 1 90 ? -4.172 -16.127 13.410 1.00 96.25 90 LEU A C 1
ATOM 650 O O . LEU A 1 90 ? -3.102 -15.882 13.962 1.00 96.25 90 LEU A O 1
ATOM 654 N N . ILE A 1 91 ? -5.305 -15.519 13.734 1.00 96.88 91 ILE A N 1
ATOM 655 C CA . ILE A 1 91 ? -5.465 -14.488 14.750 1.00 96.88 91 ILE A CA 1
ATOM 656 C C . ILE A 1 91 ? -6.559 -14.959 15.709 1.00 96.88 91 ILE A C 1
ATOM 658 O O . ILE A 1 91 ? -7.723 -15.085 15.329 1.00 96.88 91 ILE A O 1
ATOM 662 N N . LEU A 1 92 ? -6.203 -15.247 16.958 1.00 95.75 92 LEU A N 1
ATOM 663 C CA . LEU A 1 92 ? -7.154 -15.647 17.997 1.00 95.75 92 LEU A CA 1
ATOM 664 C C . LEU A 1 92 ? -7.463 -14.467 18.913 1.00 95.75 92 LEU A C 1
ATOM 666 O O . LEU A 1 92 ? -6.540 -13.827 19.419 1.00 95.75 92 LEU A O 1
ATOM 670 N N . GLN A 1 93 ? -8.752 -14.220 19.158 1.00 93.06 93 GLN A N 1
ATOM 671 C CA . GLN A 1 93 ? -9.200 -13.210 20.114 1.00 93.06 93 GLN A CA 1
ATOM 672 C C . GLN A 1 93 ? -8.871 -13.667 21.542 1.00 93.06 93 GLN A C 1
ATOM 674 O O . GLN A 1 93 ? -9.315 -14.715 22.013 1.00 93.06 93 GLN A O 1
ATOM 679 N N . GLY A 1 94 ? -8.076 -12.872 22.240 1.00 82.69 94 GLY A N 1
ATOM 680 C CA . GLY A 1 94 ? -7.686 -13.041 23.630 1.00 82.69 94 GLY A CA 1
ATOM 681 C C . GLY A 1 94 ? -8.794 -12.557 24.549 1.00 82.69 94 GLY A C 1
ATOM 682 O O . GLY A 1 94 ? -8.754 -11.441 25.050 1.00 82.69 94 GLY A O 1
ATOM 683 N N . GLY A 1 95 ? -9.793 -13.413 24.758 1.00 63.69 95 GLY A N 1
ATOM 684 C CA . GLY A 1 95 ? -10.628 -13.417 25.959 1.00 63.69 95 GLY A CA 1
ATOM 685 C C . GLY A 1 95 ? -11.212 -12.076 26.416 1.00 63.69 95 GLY A C 1
ATOM 686 O O . GLY A 1 95 ? -11.151 -11.779 27.605 1.00 63.69 95 GLY A O 1
ATOM 687 N N . ALA A 1 96 ? -11.834 -11.296 25.530 1.00 45.25 96 ALA A N 1
ATOM 688 C CA . ALA A 1 96 ? -12.935 -10.445 25.971 1.00 45.25 96 ALA A CA 1
ATOM 689 C C . ALA A 1 96 ? -14.186 -11.330 26.014 1.00 45.25 96 ALA A C 1
ATOM 691 O O . ALA A 1 96 ? -14.666 -11.796 24.981 1.00 45.25 96 ALA A O 1
ATOM 692 N N . THR A 1 97 ? -14.679 -11.631 27.216 1.00 44.34 97 THR A N 1
ATOM 693 C CA . THR A 1 97 ? -15.966 -12.307 27.415 1.00 44.34 97 THR A CA 1
ATOM 694 C C . THR A 1 97 ? -17.020 -11.575 26.576 1.00 44.34 97 THR A C 1
ATOM 696 O O . THR A 1 97 ? -17.125 -10.354 26.718 1.00 44.34 97 THR A O 1
ATOM 699 N N . PRO A 1 98 ? -17.773 -12.251 25.689 1.00 43.78 98 PRO A N 1
ATOM 700 C CA . PRO A 1 98 ? -18.755 -11.570 24.857 1.00 43.78 98 PRO A CA 1
ATOM 701 C C . PRO A 1 98 ? -19.737 -10.822 25.762 1.00 43.78 98 PRO A C 1
ATOM 703 O O . PRO A 1 98 ? -20.302 -11.409 26.687 1.00 43.78 98 PRO A O 1
ATOM 706 N N . SER A 1 99 ? -19.922 -9.523 25.514 1.00 43.91 99 SER A N 1
ATOM 707 C CA . SER A 1 99 ? -21.025 -8.777 26.120 1.00 43.91 99 SER A CA 1
ATOM 708 C C . SER A 1 99 ? -22.326 -9.523 25.788 1.00 43.91 99 SER A C 1
ATOM 710 O O . SER A 1 99 ? -22.533 -9.850 24.613 1.00 43.91 99 SER A O 1
ATOM 712 N N . PRO A 1 100 ? -23.164 -9.878 26.780 1.00 39.03 100 PRO A N 1
ATOM 713 C CA . PRO A 1 100 ? -24.319 -10.736 26.559 1.00 39.03 100 PRO A CA 1
ATOM 714 C C . PRO A 1 100 ? -25.282 -10.075 25.573 1.00 39.03 100 PRO A C 1
ATOM 716 O O . PRO A 1 100 ? -25.817 -8.993 25.818 1.00 39.03 100 PRO A O 1
ATOM 719 N N . SER A 1 101 ? -25.494 -10.735 24.438 1.00 45.16 101 SER A N 1
ATOM 720 C CA . SER A 1 101 ? -26.485 -10.339 23.450 1.00 45.16 101 SER A CA 1
ATOM 721 C C . SER A 1 101 ? -27.895 -10.501 24.023 1.00 45.16 101 SER A C 1
ATOM 723 O O . SER A 1 101 ? -28.247 -11.521 24.616 1.00 45.16 101 SER A O 1
ATOM 725 N N . SER A 1 102 ? -28.703 -9.457 23.836 1.00 43.84 102 SER A N 1
ATOM 726 C CA . SER A 1 102 ? -30.141 -9.451 24.109 1.00 43.84 102 SER A CA 1
ATOM 727 C C . SER A 1 102 ? -30.836 -10.632 23.400 1.00 43.84 102 SER A C 1
ATOM 729 O O . SER A 1 102 ? -30.501 -10.913 22.244 1.00 43.84 102 SER A O 1
ATOM 731 N N . PRO A 1 103 ? -31.777 -11.342 24.052 1.00 41.41 103 PRO A N 1
ATOM 732 C CA . PRO A 1 103 ? -32.371 -12.563 23.515 1.00 41.41 103 PRO A CA 1
ATOM 733 C C . PRO A 1 103 ? -33.184 -12.310 22.2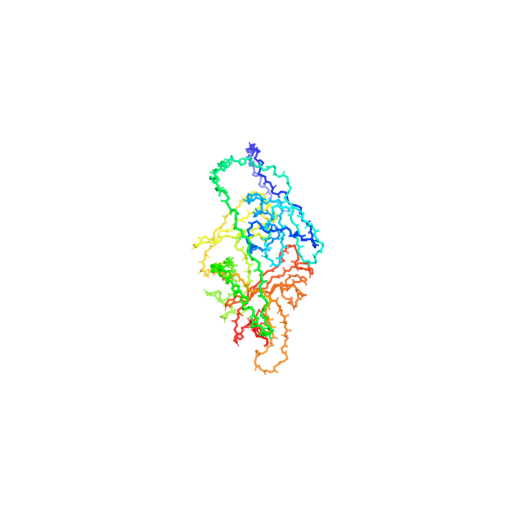38 1.00 41.41 103 PRO A C 1
ATOM 735 O O . PRO A 1 103 ? -34.057 -11.443 22.186 1.00 41.41 103 PRO A O 1
ATOM 738 N N . ALA A 1 104 ? -32.905 -13.115 21.210 1.00 49.94 104 ALA A N 1
ATOM 739 C CA . ALA A 1 104 ? -33.653 -13.148 19.959 1.00 49.94 104 ALA A CA 1
ATOM 740 C C . ALA A 1 104 ? -35.113 -13.619 20.186 1.00 49.94 104 ALA A C 1
ATOM 742 O O . ALA A 1 104 ? -35.329 -14.552 20.966 1.00 49.94 104 ALA A O 1
ATOM 743 N N . PRO A 1 105 ? -36.120 -13.030 19.506 1.00 47.44 105 PRO A N 1
ATOM 744 C CA . PRO A 1 105 ? -37.507 -13.492 19.568 1.00 47.44 105 PRO A CA 1
ATOM 745 C C . PRO A 1 105 ? -37.651 -14.941 19.077 1.00 47.44 105 PRO A C 1
ATOM 747 O O . PRO A 1 105 ? -37.084 -15.321 18.054 1.00 47.44 105 PRO A O 1
ATOM 750 N N . GLY A 1 106 ? -38.404 -15.748 19.828 1.00 54.03 106 GLY A N 1
ATOM 751 C CA . GLY A 1 106 ? -38.540 -17.191 19.625 1.00 54.03 106 GLY A CA 1
ATOM 752 C C . GLY A 1 106 ? -39.278 -17.619 18.341 1.00 54.03 106 GLY A C 1
ATOM 753 O O . GLY A 1 106 ? -39.978 -16.824 17.711 1.00 54.03 106 GLY A O 1
ATOM 754 N N . PRO A 1 107 ? -39.143 -18.902 17.953 1.00 53.22 107 PRO A N 1
ATOM 755 C CA . PRO A 1 107 ? -39.661 -19.433 16.697 1.00 53.22 107 PRO A CA 1
ATOM 756 C C . PRO A 1 107 ? -41.191 -19.553 16.710 1.00 53.22 107 PRO A C 1
ATOM 758 O O . PRO A 1 107 ? -41.782 -20.164 17.600 1.00 53.22 107 PRO A O 1
ATOM 761 N N . THR A 1 108 ? -41.833 -19.006 15.676 1.00 54.38 108 THR A N 1
ATOM 762 C CA . THR A 1 108 ? -43.265 -19.203 15.410 1.00 54.38 108 THR A CA 1
ATOM 763 C C . THR A 1 108 ? -43.466 -20.559 14.727 1.00 54.38 108 THR A C 1
ATOM 765 O O . THR A 1 108 ? -42.871 -20.826 13.686 1.00 54.38 108 THR A O 1
ATOM 768 N N . GLN A 1 109 ? -44.273 -21.432 15.337 1.00 46.22 109 GLN A N 1
ATOM 769 C CA . GLN A 1 109 ? -44.560 -22.789 14.856 1.00 46.22 109 GLN A CA 1
ATOM 770 C C . GLN A 1 109 ? -45.463 -22.774 13.612 1.00 46.22 109 GLN A C 1
ATOM 772 O O . GLN A 1 109 ? -46.496 -22.107 13.598 1.00 46.22 109 GLN A O 1
ATOM 777 N N . ALA A 1 110 ? -45.091 -23.549 12.590 1.00 53.41 110 ALA A N 1
ATOM 778 C CA . ALA A 1 110 ? -45.924 -23.827 11.421 1.00 53.41 110 ALA A CA 1
ATOM 779 C C . ALA A 1 110 ? -46.923 -24.980 11.700 1.00 53.41 110 ALA A C 1
ATOM 781 O O . ALA A 1 110 ? -46.596 -25.888 12.469 1.00 53.41 110 ALA A O 1
ATOM 782 N N . PRO A 1 111 ? -48.127 -24.969 11.093 1.00 63.34 111 PRO A N 1
ATOM 783 C CA . PRO A 1 111 ? -49.187 -25.945 11.364 1.00 63.34 111 PRO A CA 1
ATOM 784 C C . PRO A 1 111 ? -48.968 -27.308 10.666 1.00 63.34 111 PRO A C 1
ATOM 786 O O . PRO A 1 111 ? -48.259 -27.383 9.659 1.00 63.34 111 PRO A O 1
ATOM 789 N N . PRO A 1 112 ? -49.588 -28.397 11.170 1.00 61.69 112 PRO A N 1
ATOM 790 C CA . PRO A 1 112 ? -49.349 -29.757 10.693 1.00 61.69 112 PRO A CA 1
ATOM 791 C C . PRO A 1 112 ? -50.119 -30.072 9.401 1.00 61.69 112 PRO A C 1
ATOM 793 O O . PRO A 1 112 ? -51.269 -29.676 9.223 1.00 61.69 112 PRO A O 1
ATOM 796 N N . THR A 1 113 ? -49.481 -30.836 8.512 1.00 63.03 113 THR A N 1
ATOM 797 C CA . THR A 1 113 ? -50.069 -31.341 7.258 1.00 63.03 113 THR A CA 1
ATOM 798 C C . THR A 1 113 ? -50.765 -32.692 7.500 1.00 63.03 113 THR A C 1
ATOM 800 O O . THR A 1 113 ? -50.172 -33.544 8.168 1.00 63.03 113 THR A O 1
ATOM 803 N N . PRO A 1 114 ? -51.988 -32.932 6.984 1.00 56.28 114 PRO A N 1
ATOM 804 C CA . PRO A 1 114 ? -52.699 -34.190 7.197 1.00 56.28 114 PRO A CA 1
ATOM 805 C C . PRO A 1 114 ? -52.264 -35.310 6.231 1.00 56.28 114 PRO A C 1
ATOM 807 O O . PRO A 1 114 ? -51.962 -35.074 5.064 1.00 56.28 114 PRO A O 1
ATOM 810 N N . ALA A 1 115 ? -52.280 -36.542 6.746 1.00 53.44 115 ALA A N 1
ATOM 811 C CA . ALA A 1 115 ? -52.210 -37.821 6.020 1.00 53.44 115 ALA A CA 1
ATOM 812 C C . ALA A 1 115 ? -53.642 -38.337 5.719 1.00 53.44 115 ALA A C 1
ATOM 814 O O . ALA A 1 115 ? -54.591 -37.696 6.174 1.00 53.44 115 ALA A O 1
ATOM 815 N N . PRO A 1 116 ? -53.883 -39.544 5.155 1.00 69.00 116 PRO A N 1
ATOM 816 C CA . PRO A 1 116 ? -53.165 -40.425 4.213 1.00 69.00 116 PRO A CA 1
ATOM 817 C C . PRO A 1 116 ? -54.069 -40.714 2.971 1.00 69.00 116 PRO A C 1
ATOM 819 O O . PRO A 1 116 ? -55.075 -40.036 2.798 1.00 69.00 116 PRO A O 1
ATOM 822 N N . THR A 1 117 ? -53.772 -41.710 2.114 1.00 49.41 117 THR A N 1
ATOM 823 C CA . THR A 1 117 ? -54.693 -42.828 1.730 1.00 49.41 117 THR A CA 1
ATOM 824 C C . THR A 1 117 ? -54.051 -43.731 0.659 1.00 49.41 117 THR A C 1
ATOM 826 O O . THR A 1 117 ? -53.530 -43.258 -0.347 1.00 49.41 117 THR A O 1
ATOM 829 N N . SER A 1 118 ? -54.118 -45.045 0.878 1.00 67.94 118 SER A N 1
ATOM 830 C CA . SER A 1 118 ? -53.694 -46.139 -0.004 1.00 67.94 118 SER A CA 1
ATOM 831 C C . SER A 1 118 ? -54.908 -46.920 -0.540 1.00 67.94 118 SER A C 1
ATOM 833 O O . SER A 1 118 ? -55.820 -47.174 0.240 1.00 67.94 118 SER A O 1
ATOM 835 N N . ALA A 1 119 ? -54.912 -47.328 -1.825 1.00 56.81 119 ALA A N 1
ATOM 836 C CA . ALA A 1 119 ? -55.640 -48.485 -2.413 1.00 56.81 119 ALA A CA 1
ATOM 837 C C . ALA A 1 119 ? -55.364 -48.589 -3.948 1.00 56.81 119 ALA A C 1
ATOM 839 O O . ALA A 1 119 ? -54.834 -47.638 -4.516 1.00 56.81 119 ALA A O 1
ATOM 840 N N . PRO A 1 120 ? -55.751 -49.670 -4.665 1.00 58.16 120 PRO A N 1
ATOM 841 C CA . PRO A 1 120 ? -55.091 -50.973 -4.706 1.00 58.16 120 PRO A CA 1
ATOM 842 C C . PRO A 1 120 ? -54.594 -51.370 -6.119 1.00 58.16 120 PRO A C 1
ATOM 844 O O . PRO A 1 120 ? -55.118 -50.957 -7.151 1.00 58.16 120 PRO A O 1
ATOM 847 N N . THR A 1 121 ? -53.586 -52.240 -6.131 1.00 66.19 121 THR A N 1
ATOM 848 C CA . THR A 1 121 ? -52.922 -52.849 -7.294 1.00 66.19 121 THR A CA 1
ATOM 849 C C . THR A 1 121 ? -53.820 -53.837 -8.056 1.00 66.19 121 THR A C 1
ATOM 851 O O . THR A 1 121 ? -54.416 -54.719 -7.440 1.00 66.19 121 THR A O 1
ATOM 854 N N . ALA A 1 122 ? -53.825 -53.769 -9.396 1.00 54.91 122 ALA A N 1
ATOM 855 C CA . ALA A 1 122 ? -54.304 -54.832 -10.291 1.00 54.91 122 ALA A CA 1
ATOM 856 C C . ALA A 1 122 ? -53.156 -55.381 -11.166 1.00 54.91 122 ALA A C 1
ATOM 858 O O . ALA A 1 122 ? -52.220 -54.659 -11.509 1.00 54.91 122 ALA A O 1
ATOM 859 N N . ALA A 1 123 ? -53.225 -56.683 -11.462 1.00 55.28 123 ALA A N 1
ATOM 860 C CA . ALA A 1 123 ? -52.152 -57.534 -11.983 1.00 55.28 123 ALA A CA 1
ATOM 861 C C . ALA A 1 123 ? -51.790 -57.312 -13.476 1.00 55.28 123 ALA A C 1
ATOM 863 O O . ALA A 1 123 ? -52.658 -56.942 -14.267 1.00 55.28 123 ALA A O 1
ATOM 864 N N . PRO A 1 124 ? -50.533 -57.589 -13.889 1.00 57.94 124 PRO A N 1
ATOM 865 C CA . PRO A 1 124 ? -50.048 -57.350 -15.247 1.00 57.94 124 PRO A CA 1
ATOM 866 C C . PRO A 1 124 ? -50.302 -58.541 -16.187 1.00 57.94 124 PRO A C 1
ATOM 868 O O . PRO A 1 124 ? -50.126 -59.697 -15.807 1.00 57.94 124 PRO A O 1
ATOM 871 N N . THR A 1 125 ? -50.644 -58.251 -17.447 1.00 53.81 125 THR A N 1
ATOM 872 C CA . THR A 1 125 ? -50.604 -59.212 -18.570 1.00 53.81 125 THR A CA 1
ATOM 873 C C . THR A 1 125 ? -49.527 -58.741 -19.566 1.00 53.81 125 THR A C 1
ATOM 875 O O . THR A 1 125 ? -49.406 -57.529 -19.763 1.00 53.81 125 THR A O 1
ATOM 878 N N . PRO A 1 126 ? -48.692 -59.628 -20.146 1.00 60.69 126 PRO A N 1
ATOM 879 C CA . PRO A 1 126 ? -47.376 -59.264 -20.674 1.00 60.69 126 PRO A CA 1
ATOM 880 C C . PRO A 1 126 ? -47.438 -58.811 -22.133 1.00 60.69 126 PRO A C 1
ATOM 882 O O . PRO A 1 126 ? -48.049 -59.489 -22.958 1.00 60.69 126 PRO A O 1
ATOM 885 N N . ASN A 1 127 ? -46.728 -57.725 -22.459 1.00 51.09 127 ASN A N 1
ATOM 886 C CA . ASN A 1 127 ? -46.480 -57.318 -23.842 1.00 51.09 127 ASN A CA 1
ATOM 887 C C . ASN A 1 127 ? -44.984 -57.486 -24.213 1.00 51.09 127 ASN A C 1
ATOM 889 O O . ASN A 1 127 ? -44.130 -57.277 -23.346 1.00 51.09 127 ASN A O 1
ATOM 893 N N . PRO A 1 128 ? -44.648 -57.867 -25.465 1.00 59.97 128 PRO A N 1
ATOM 894 C CA . PRO A 1 128 ? -43.285 -58.193 -25.909 1.00 59.97 128 PRO A CA 1
ATOM 895 C C . PRO A 1 128 ? -42.356 -56.968 -26.038 1.00 59.97 128 PRO A C 1
ATOM 897 O O . PRO A 1 128 ? -42.833 -55.833 -26.121 1.00 59.97 128 PRO A O 1
ATOM 900 N N . PRO A 1 129 ? -41.023 -57.174 -26.073 1.00 58.22 129 PRO A N 1
ATOM 901 C CA . PRO A 1 129 ? -40.044 -56.140 -25.766 1.00 58.22 129 PRO A CA 1
ATOM 902 C C . PRO A 1 129 ? -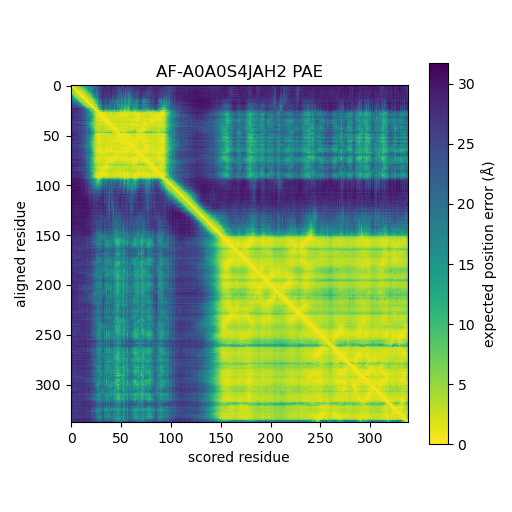39.845 -55.171 -26.932 1.00 58.22 129 PRO A C 1
ATOM 904 O O . PRO A 1 129 ? -39.346 -55.532 -27.995 1.00 58.22 129 PRO A O 1
ATOM 907 N N . THR A 1 130 ? -40.178 -53.908 -26.685 1.00 60.16 130 THR A N 1
ATOM 908 C CA . THR A 1 130 ? -39.713 -52.761 -27.474 1.00 60.16 130 THR A CA 1
ATOM 909 C C . THR A 1 130 ? -38.728 -51.989 -26.590 1.00 60.16 130 THR A C 1
ATOM 911 O O . THR A 1 130 ? -39.111 -51.677 -25.461 1.00 60.16 130 THR A O 1
ATOM 914 N N . PRO A 1 131 ? -37.476 -51.707 -27.009 1.00 60.34 131 PRO A N 1
ATOM 915 C CA . PRO A 1 131 ? -36.539 -50.948 -26.183 1.00 60.34 131 PRO A CA 1
ATOM 916 C C . PRO A 1 131 ? -37.047 -49.501 -26.030 1.00 60.34 131 PRO A C 1
ATOM 918 O O . PRO A 1 131 ? -37.208 -48.809 -27.038 1.00 60.34 131 PRO A O 1
ATOM 921 N N . PRO A 1 132 ? -37.357 -49.044 -24.804 1.00 56.44 132 PRO A N 1
ATOM 922 C CA . PRO A 1 132 ? -37.954 -47.735 -24.588 1.00 56.44 132 PRO A CA 1
ATOM 923 C C . PRO A 1 132 ? -36.887 -46.626 -24.613 1.00 56.44 132 PRO A C 1
ATOM 925 O O . PRO A 1 132 ? -35.755 -46.857 -24.180 1.00 56.44 132 PRO A O 1
ATOM 928 N N . PRO A 1 133 ? -37.225 -45.414 -25.094 1.00 61.28 133 PRO A N 1
ATOM 929 C CA . PRO A 1 133 ? -36.328 -44.267 -25.044 1.00 61.28 133 PRO A CA 1
ATOM 930 C C . PRO A 1 133 ? -35.973 -43.943 -23.591 1.00 61.28 133 PRO A C 1
ATOM 932 O O . PRO A 1 133 ? -36.840 -43.874 -22.718 1.00 61.28 133 PRO A O 1
ATOM 935 N N . THR A 1 134 ? -34.677 -43.758 -23.349 1.00 61.66 134 THR A N 1
ATOM 936 C CA . THR A 1 134 ? -34.108 -43.375 -22.059 1.00 61.66 134 THR A CA 1
ATOM 937 C C . THR A 1 134 ? -34.836 -42.134 -21.527 1.00 61.66 134 THR A C 1
ATOM 939 O O . THR A 1 134 ? -34.934 -41.148 -22.262 1.00 61.66 134 THR A O 1
ATOM 942 N N . PRO A 1 135 ? -35.354 -42.139 -20.284 1.00 56.06 135 PRO A N 1
ATOM 943 C CA . PRO A 1 135 ? -36.013 -40.972 -19.717 1.00 56.06 135 PRO A CA 1
ATOM 944 C C . PRO A 1 135 ? -35.035 -39.800 -19.701 1.00 56.06 135 PRO A C 1
ATOM 946 O O . PRO A 1 135 ? -33.961 -39.891 -19.106 1.00 56.06 135 PRO A O 1
ATOM 949 N N . SER A 1 136 ? -35.395 -38.704 -20.364 1.00 60.91 136 SER A N 1
ATOM 950 C CA . SER A 1 136 ? -34.697 -37.434 -20.225 1.00 60.91 136 SER A CA 1
ATOM 951 C C . SER A 1 136 ? -34.788 -37.007 -18.763 1.00 60.91 136 SER A C 1
ATOM 953 O O . SER A 1 136 ? -35.852 -36.596 -18.295 1.00 60.91 136 SER A O 1
ATOM 955 N N . THR A 1 137 ? -33.677 -37.157 -18.042 1.00 68.06 137 THR A N 1
ATOM 956 C CA . THR A 1 137 ? -33.463 -36.597 -16.709 1.00 68.06 137 THR A CA 1
ATOM 957 C C . THR A 1 137 ? -33.926 -35.139 -16.721 1.00 68.06 137 THR A C 1
ATOM 959 O O . THR A 1 137 ? -33.538 -34.413 -17.642 1.00 68.06 137 THR A O 1
ATOM 962 N N . PRO A 1 138 ? -34.750 -34.690 -15.755 1.00 61.25 138 PRO A N 1
ATOM 963 C CA . PRO A 1 138 ? -35.113 -33.284 -15.646 1.00 61.25 138 PRO A CA 1
ATOM 964 C C . PRO A 1 138 ? -33.830 -32.458 -15.663 1.00 61.25 138 PRO A C 1
ATOM 966 O O . PRO A 1 138 ? -32.937 -32.701 -14.847 1.00 61.25 138 PRO A O 1
ATOM 969 N N . ALA A 1 139 ? -33.704 -31.542 -16.629 1.00 64.44 139 ALA A N 1
ATOM 970 C CA . ALA A 1 139 ? -32.573 -30.629 -16.664 1.00 64.44 139 ALA A CA 1
ATOM 971 C C . ALA A 1 139 ? -32.504 -29.947 -15.289 1.00 64.44 139 ALA A C 1
ATOM 973 O O . ALA A 1 139 ? -33.544 -29.477 -14.815 1.00 64.44 139 ALA A O 1
ATOM 974 N N . PRO A 1 140 ? -31.343 -29.956 -14.612 1.00 64.44 140 PRO A N 1
ATOM 975 C CA . PRO A 1 140 ? -31.230 -29.367 -13.291 1.00 64.44 140 PRO A CA 1
ATOM 976 C C . PRO A 1 140 ? -31.701 -27.922 -13.388 1.00 64.44 140 PRO A C 1
ATOM 978 O O . PRO A 1 140 ? -31.150 -27.141 -14.165 1.00 64.44 140 PRO A O 1
ATOM 981 N N . THR A 1 141 ? -32.756 -27.589 -12.642 1.00 67.19 141 THR A N 1
ATOM 982 C CA . THR A 1 141 ? -33.206 -26.212 -12.469 1.00 67.19 141 THR A CA 1
ATOM 983 C C . THR A 1 141 ? -31.991 -25.432 -11.997 1.00 67.19 141 THR A C 1
ATOM 985 O O . THR A 1 141 ? -31.506 -25.659 -10.887 1.00 67.19 141 THR A O 1
ATOM 988 N N . SER A 1 142 ? -31.439 -24.596 -12.876 1.00 64.12 142 SER A N 1
ATOM 989 C CA . SER A 1 142 ? -30.263 -23.791 -12.580 1.00 64.12 142 SER A CA 1
ATOM 990 C C . SER A 1 142 ? -30.555 -23.012 -11.308 1.00 64.12 142 SER A C 1
ATOM 992 O O . SER A 1 142 ? -31.528 -22.254 -11.260 1.00 64.12 142 SER A O 1
ATOM 994 N N . ALA A 1 143 ? -29.756 -23.266 -10.268 1.00 68.50 143 ALA A N 1
ATOM 995 C CA . ALA A 1 143 ? -29.835 -22.526 -9.022 1.00 68.50 143 ALA A CA 1
ATOM 996 C C . ALA A 1 143 ? -29.839 -21.025 -9.353 1.00 68.50 143 ALA A C 1
ATOM 998 O O . ALA A 1 143 ? -29.122 -20.623 -10.276 1.00 68.50 143 ALA A O 1
ATOM 999 N N . PRO A 1 144 ? -30.660 -20.211 -8.667 1.00 66.12 144 PRO A N 1
ATOM 1000 C CA . PRO A 1 144 ? -30.731 -18.785 -8.944 1.00 66.12 144 PRO A CA 1
ATOM 1001 C C . PRO A 1 144 ? -29.318 -18.212 -8.910 1.00 66.12 144 PRO A C 1
ATOM 1003 O O . PRO A 1 144 ? -28.623 -18.339 -7.901 1.00 66.12 144 PRO A O 1
ATOM 1006 N N . THR A 1 145 ? -28.886 -17.639 -10.036 1.00 69.56 145 THR A N 1
ATOM 1007 C CA . THR A 1 145 ? -27.610 -16.935 -10.132 1.00 69.56 145 THR A CA 1
ATOM 1008 C C . THR A 1 145 ? -27.581 -15.915 -8.996 1.00 69.56 145 THR A C 1
ATOM 1010 O O . THR A 1 145 ? -28.484 -15.072 -8.946 1.00 69.56 145 THR A O 1
ATOM 1013 N N . PRO A 1 146 ? -26.621 -16.006 -8.056 1.00 58.53 146 PRO A N 1
ATOM 1014 C CA . PRO A 1 146 ? -26.512 -15.046 -6.972 1.00 58.53 146 PRO A CA 1
ATOM 1015 C C . PRO A 1 146 ? -26.516 -13.634 -7.549 1.00 58.53 146 PRO A C 1
ATOM 1017 O O . PRO A 1 146 ? -25.890 -13.384 -8.583 1.00 58.53 146 PRO A O 1
ATOM 1020 N N . ALA A 1 147 ? -27.247 -12.725 -6.904 1.00 61.47 147 ALA A N 1
ATOM 1021 C CA . ALA A 1 147 ? -27.220 -11.323 -7.289 1.00 61.47 147 ALA A CA 1
ATOM 1022 C C . ALA A 1 147 ? -25.755 -10.845 -7.332 1.00 61.47 147 ALA A C 1
ATOM 1024 O O . ALA A 1 147 ? -24.977 -11.237 -6.458 1.00 61.47 147 ALA A O 1
ATOM 1025 N N . PRO A 1 148 ? -25.359 -10.043 -8.335 1.00 60.78 148 PRO A N 1
ATOM 1026 C CA . PRO A 1 148 ? -23.989 -9.568 -8.449 1.00 60.78 148 PRO A CA 1
ATOM 1027 C C . PRO A 1 148 ? -23.612 -8.797 -7.181 1.00 60.78 148 PRO A C 1
ATOM 1029 O O . PRO A 1 148 ? -24.170 -7.739 -6.892 1.00 60.78 148 PRO A O 1
ATOM 1032 N N . THR A 1 149 ? -22.687 -9.353 -6.402 1.00 58.97 149 THR A N 1
ATOM 1033 C CA . THR A 1 149 ? -22.104 -8.676 -5.246 1.00 58.97 149 THR A CA 1
ATOM 1034 C C . THR A 1 149 ? -21.310 -7.482 -5.762 1.00 58.97 149 THR A C 1
ATOM 1036 O O . THR A 1 149 ? -20.413 -7.659 -6.589 1.00 58.97 149 THR A O 1
ATOM 1039 N N . SER A 1 150 ? -21.639 -6.270 -5.307 1.00 63.12 150 SER A N 1
ATOM 1040 C CA . SER A 1 150 ? -20.855 -5.075 -5.631 1.00 63.12 150 SER A CA 1
ATOM 1041 C C . SER A 1 150 ? -19.373 -5.319 -5.325 1.00 63.12 150 SER A C 1
ATOM 1043 O O . SER A 1 150 ? -19.069 -5.893 -4.274 1.00 63.12 150 SER A O 1
ATOM 1045 N N . PRO A 1 151 ? -18.448 -4.907 -6.210 1.00 71.69 151 PRO A N 1
ATOM 1046 C CA . PRO A 1 151 ? -17.027 -5.107 -5.976 1.00 71.69 151 PRO A CA 1
ATOM 1047 C C . PRO A 1 151 ? -16.612 -4.390 -4.689 1.00 71.69 151 PRO A C 1
ATOM 1049 O O . PRO A 1 151 ? -16.949 -3.223 -4.480 1.00 71.69 151 PRO A O 1
ATOM 1052 N N . THR A 1 152 ? -15.889 -5.097 -3.822 1.00 81.88 152 THR A N 1
ATOM 1053 C CA . THR A 1 152 ? -15.294 -4.523 -2.612 1.00 81.88 152 THR A CA 1
ATOM 1054 C C . THR A 1 152 ? -14.397 -3.353 -3.008 1.00 81.88 152 THR A C 1
ATOM 1056 O O . THR A 1 152 ? -13.564 -3.498 -3.900 1.00 81.88 152 THR A O 1
ATOM 1059 N N . GLN A 1 153 ? -14.569 -2.197 -2.369 1.00 85.25 153 GLN A N 1
ATOM 1060 C CA . GLN A 1 153 ? -13.723 -1.022 -2.584 1.00 85.25 153 GLN A CA 1
ATOM 1061 C C . GLN A 1 153 ? -12.623 -0.947 -1.520 1.00 85.25 153 GLN A C 1
ATOM 1063 O O . GLN A 1 153 ? -12.812 -1.385 -0.385 1.00 85.25 153 GLN A O 1
ATOM 1068 N N . VAL A 1 154 ? -11.483 -0.375 -1.895 1.00 88.19 154 VAL A N 1
ATOM 1069 C CA . VAL A 1 154 ? -10.355 -0.040 -1.027 1.00 88.19 154 VAL A CA 1
ATOM 1070 C C . VAL A 1 154 ? -10.057 1.447 -1.171 1.00 88.19 154 VAL A C 1
ATOM 1072 O O . VAL A 1 154 ? -10.103 1.988 -2.273 1.00 88.19 154 VAL A O 1
ATOM 1075 N N . THR A 1 155 ? -9.739 2.110 -0.064 1.00 92.25 155 THR A N 1
ATOM 1076 C CA . THR A 1 155 ? -9.271 3.497 -0.087 1.00 92.25 155 THR A CA 1
ATOM 1077 C C . THR A 1 155 ? -7.764 3.515 0.130 1.00 92.25 155 THR A C 1
ATOM 1079 O O . THR A 1 155 ? -7.267 3.019 1.146 1.00 92.25 155 THR A O 1
ATOM 1082 N N . ILE A 1 156 ? -7.049 4.075 -0.837 1.00 93.62 156 ILE A N 1
ATOM 1083 C CA . ILE A 1 156 ? -5.591 4.166 -0.874 1.00 93.62 156 ILE A CA 1
ATOM 1084 C C . ILE A 1 156 ? -5.219 5.624 -0.694 1.00 93.62 156 ILE A C 1
ATOM 1086 O O . ILE A 1 156 ? -5.723 6.490 -1.401 1.00 93.62 156 ILE A O 1
ATOM 1090 N N . ILE A 1 157 ? -4.325 5.887 0.245 1.00 95.31 157 ILE A N 1
ATOM 1091 C CA . ILE A 1 157 ? -3.778 7.211 0.486 1.00 95.31 157 ILE A CA 1
ATOM 1092 C C . ILE A 1 157 ? -2.400 7.250 -0.155 1.00 95.31 157 ILE A C 1
ATOM 1094 O O . ILE A 1 157 ? -1.495 6.539 0.281 1.00 95.31 157 ILE A O 1
ATOM 1098 N N . ARG A 1 158 ? -2.230 8.066 -1.190 1.00 94.50 158 ARG A N 1
ATOM 1099 C CA . ARG A 1 158 ? -0.915 8.325 -1.783 1.00 94.50 158 ARG A CA 1
ATOM 1100 C C . ARG A 1 158 ? -0.397 9.656 -1.276 1.00 94.50 158 ARG A C 1
ATOM 1102 O O . ARG A 1 158 ? -1.048 10.675 -1.467 1.00 94.50 158 ARG A O 1
ATOM 1109 N N . GLU A 1 159 ? 0.777 9.641 -0.674 1.00 95.62 159 GLU A N 1
ATOM 1110 C CA . GLU A 1 159 ? 1.580 10.834 -0.431 1.00 95.62 159 GLU A CA 1
ATOM 1111 C C . GLU A 1 159 ? 2.621 10.915 -1.543 1.00 95.62 159 GLU A C 1
ATOM 1113 O O . GLU A 1 159 ? 3.317 9.937 -1.823 1.00 95.62 159 GLU A O 1
ATOM 1118 N N . VAL A 1 160 ? 2.694 12.055 -2.215 1.00 93.31 160 VAL A N 1
ATOM 1119 C CA . VAL A 1 160 ? 3.651 12.314 -3.287 1.00 93.31 160 VAL A CA 1
ATOM 1120 C C . VAL A 1 160 ? 4.467 13.527 -2.890 1.00 93.31 160 VAL A C 1
ATOM 1122 O O . VAL A 1 160 ? 3.907 14.605 -2.703 1.00 93.31 160 VAL A O 1
ATOM 1125 N N . GLN A 1 161 ? 5.778 13.351 -2.767 1.00 95.88 161 GLN A N 1
ATOM 1126 C CA . GLN A 1 161 ? 6.705 14.430 -2.454 1.00 95.88 161 GLN A CA 1
ATOM 1127 C C . GLN A 1 161 ? 7.620 14.670 -3.648 1.00 95.88 161 GLN A C 1
ATOM 1129 O O . GLN A 1 161 ? 8.297 13.750 -4.089 1.00 95.88 161 GLN A O 1
ATOM 1134 N N . CYS A 1 162 ? 7.658 15.897 -4.154 1.00 92.94 162 CYS A N 1
ATOM 1135 C CA . CYS A 1 162 ? 8.423 16.297 -5.332 1.00 92.94 162 CYS A CA 1
ATOM 1136 C C . CYS A 1 162 ? 9.326 17.484 -5.004 1.00 92.94 162 CYS A C 1
ATOM 1138 O O . CYS A 1 162 ? 8.989 18.309 -4.158 1.00 92.94 162 CYS A O 1
ATOM 1140 N N . GLN A 1 163 ? 10.456 17.618 -5.691 1.00 95.69 163 GLN A N 1
ATOM 1141 C CA . GLN A 1 163 ? 11.327 18.777 -5.505 1.00 95.69 163 GLN A CA 1
ATOM 1142 C C . GLN A 1 163 ? 10.861 19.984 -6.328 1.00 95.69 163 GLN A C 1
ATOM 1144 O O . GLN A 1 163 ? 11.015 21.115 -5.880 1.00 95.69 163 GLN A O 1
ATOM 1149 N N . TYR A 1 164 ? 10.284 19.766 -7.514 1.00 90.94 164 TYR A N 1
ATOM 1150 C CA . TYR A 1 164 ? 10.039 20.843 -8.479 1.00 90.94 164 TYR A CA 1
ATOM 1151 C C . TYR A 1 164 ? 8.589 20.932 -8.976 1.00 90.94 164 TYR A C 1
ATOM 1153 O O . TYR A 1 164 ? 8.237 21.903 -9.645 1.00 90.94 164 TYR A O 1
ATOM 1161 N N . SER A 1 165 ? 7.746 19.940 -8.679 1.00 87.62 165 SER A N 1
ATOM 1162 C CA . SER A 1 165 ? 6.373 19.867 -9.189 1.00 87.62 165 SER A CA 1
ATOM 1163 C C . SER A 1 165 ? 5.330 20.442 -8.236 1.00 87.62 165 SER A C 1
ATOM 1165 O O . SER A 1 165 ? 4.971 19.806 -7.250 1.00 87.62 165 SER A O 1
ATOM 1167 N N . ASP A 1 166 ? 4.724 21.561 -8.627 1.00 86.75 166 ASP A N 1
ATOM 1168 C CA . ASP A 1 166 ? 3.532 22.150 -7.996 1.00 86.75 166 ASP A CA 1
ATOM 1169 C C . ASP A 1 166 ? 2.232 21.361 -8.242 1.00 86.75 166 ASP A C 1
ATOM 1171 O O . ASP A 1 166 ? 1.180 21.686 -7.693 1.00 86.75 166 ASP A O 1
ATOM 1175 N N . THR A 1 167 ? 2.297 20.301 -9.050 1.00 82.56 167 THR A N 1
ATOM 1176 C CA . THR A 1 167 ? 1.183 19.378 -9.311 1.00 82.56 167 THR A CA 1
ATOM 1177 C C . THR A 1 167 ? 1.372 18.016 -8.651 1.00 82.56 167 THR A C 1
ATOM 1179 O O . THR A 1 167 ? 0.479 17.174 -8.751 1.00 82.56 167 THR A O 1
ATOM 1182 N N . CYS A 1 168 ? 2.510 17.793 -7.983 1.00 89.56 168 CYS A N 1
ATOM 1183 C CA . CYS A 1 168 ? 2.854 16.546 -7.304 1.00 89.56 168 CYS A CA 1
ATOM 1184 C C . CYS A 1 168 ? 2.655 15.316 -8.213 1.00 89.56 168 CYS A C 1
ATOM 1186 O O . CYS A 1 168 ? 2.071 14.298 -7.834 1.00 89.56 168 CYS A O 1
ATOM 1188 N N . SER A 1 169 ? 3.115 15.428 -9.463 1.00 84.62 169 SER A N 1
ATOM 1189 C CA . SER A 1 169 ? 2.941 14.405 -10.494 1.00 84.62 169 SER A CA 1
ATOM 1190 C C . SER A 1 169 ? 4.273 13.778 -10.877 1.00 84.62 169 SER A C 1
ATOM 1192 O O . SER A 1 169 ? 5.103 14.396 -11.540 1.00 84.62 169 SER A O 1
ATOM 1194 N N . ARG A 1 170 ? 4.429 12.486 -10.575 1.00 86.00 170 ARG A N 1
ATOM 1195 C CA . ARG A 1 170 ? 5.629 11.708 -10.933 1.00 86.00 170 ARG A CA 1
ATOM 1196 C C . ARG A 1 170 ? 5.863 11.572 -12.444 1.00 86.00 170 ARG A C 1
ATOM 1198 O O . ARG A 1 170 ? 6.954 11.234 -12.877 1.00 86.00 170 ARG A O 1
ATOM 1205 N N . ARG A 1 171 ? 4.847 11.843 -13.273 1.00 81.56 171 ARG A N 1
ATOM 1206 C CA . ARG A 1 171 ? 5.013 11.919 -14.738 1.00 81.56 171 ARG A CA 1
ATOM 1207 C C . ARG A 1 171 ? 5.594 13.256 -15.200 1.00 81.56 171 ARG A C 1
ATOM 1209 O O . ARG A 1 171 ? 6.129 13.318 -16.300 1.00 81.56 171 ARG A O 1
ATOM 1216 N N . ALA A 1 172 ? 5.430 14.310 -14.404 1.00 82.38 172 ALA A N 1
ATOM 1217 C CA . ALA A 1 172 ? 5.910 15.652 -14.714 1.00 82.38 172 ALA A CA 1
ATOM 1218 C C . ALA A 1 172 ? 7.284 15.939 -14.092 1.00 82.38 172 ALA A C 1
ATOM 1220 O O . ALA A 1 172 ? 8.030 16.751 -14.629 1.00 82.38 172 ALA A O 1
ATOM 1221 N N . ASP A 1 173 ? 7.620 15.272 -12.986 1.00 88.50 173 ASP A N 1
ATOM 1222 C CA . ASP A 1 173 ? 8.853 15.492 -12.234 1.00 88.50 173 ASP A CA 1
ATOM 1223 C C . ASP A 1 173 ? 9.426 14.161 -11.733 1.00 88.50 173 ASP A C 1
ATOM 1225 O O . ASP A 1 173 ? 8.779 13.399 -11.013 1.00 88.50 173 ASP A O 1
ATOM 1229 N N . TYR A 1 174 ? 10.660 13.886 -12.149 1.00 90.81 174 TYR A N 1
ATOM 1230 C CA . TYR A 1 174 ? 11.375 12.650 -11.846 1.00 90.81 174 TYR A CA 1
ATOM 1231 C C . TYR A 1 174 ? 11.911 12.599 -10.416 1.00 90.81 174 TYR A C 1
ATOM 1233 O O . TYR A 1 174 ? 12.342 11.542 -9.976 1.00 90.81 174 TYR A O 1
ATOM 1241 N N . THR A 1 175 ? 11.905 13.725 -9.696 1.00 94.31 175 THR A N 1
ATOM 1242 C CA . THR A 1 175 ? 12.300 13.785 -8.281 1.00 94.31 175 THR A CA 1
ATOM 1243 C C . THR A 1 175 ? 11.187 13.325 -7.343 1.00 94.31 175 THR A C 1
ATOM 1245 O O . THR A 1 175 ? 11.418 13.174 -6.142 1.00 94.31 175 THR A O 1
ATOM 1248 N N . CYS A 1 176 ? 9.976 13.118 -7.873 1.00 92.12 176 CYS A N 1
ATOM 1249 C CA . CYS A 1 176 ? 8.828 12.731 -7.078 1.00 92.12 176 CYS A CA 1
ATOM 1250 C C . CYS A 1 176 ? 8.987 11.325 -6.486 1.00 92.12 176 CYS A C 1
ATOM 1252 O O . CYS A 1 176 ? 8.968 10.321 -7.206 1.00 92.12 176 CYS A O 1
ATOM 1254 N N . THR A 1 177 ? 9.015 11.240 -5.161 1.00 94.50 177 THR A N 1
ATOM 1255 C CA . THR A 1 177 ? 8.840 9.995 -4.414 1.00 94.50 177 THR A CA 1
ATOM 1256 C C . THR A 1 177 ? 7.380 9.818 -4.025 1.00 94.50 177 THR A C 1
ATOM 1258 O O . THR A 1 177 ? 6.605 10.772 -3.952 1.00 94.50 177 THR A O 1
ATOM 1261 N N . THR A 1 178 ? 6.980 8.571 -3.795 1.00 94.44 178 THR A N 1
ATOM 1262 C CA . THR A 1 178 ? 5.618 8.259 -3.358 1.00 94.44 178 THR A CA 1
ATOM 1263 C C . THR A 1 178 ? 5.648 7.329 -2.164 1.00 94.44 178 THR A C 1
ATOM 1265 O O . THR A 1 178 ? 6.321 6.296 -2.228 1.00 94.44 178 THR A O 1
ATOM 1268 N N . SER A 1 179 ? 4.842 7.638 -1.160 1.00 94.81 179 SER A N 1
ATOM 1269 C CA . SER A 1 179 ? 4.514 6.741 -0.059 1.00 94.81 179 SER A CA 1
ATOM 1270 C C . SER A 1 179 ? 3.048 6.342 -0.171 1.00 94.81 179 SER A C 1
ATOM 1272 O O . SER A 1 179 ? 2.190 7.168 -0.486 1.00 94.81 179 SER A O 1
ATOM 1274 N N . VAL A 1 180 ? 2.750 5.068 0.063 1.00 94.56 180 VAL A N 1
ATOM 1275 C CA . VAL A 1 180 ? 1.375 4.560 0.032 1.00 94.56 180 VAL A CA 1
ATOM 1276 C C . VAL A 1 180 ? 0.958 4.125 1.423 1.00 94.56 180 VAL A C 1
ATOM 1278 O O . VAL A 1 180 ? 1.629 3.319 2.063 1.00 94.56 180 VAL A O 1
ATOM 1281 N N . TYR A 1 181 ? -0.199 4.610 1.850 1.00 92.50 181 TYR A N 1
ATOM 1282 C CA . TYR A 1 181 ? -0.891 4.171 3.047 1.00 92.50 181 TYR A CA 1
ATOM 1283 C C . TYR A 1 181 ? -2.243 3.605 2.640 1.00 92.50 181 TYR A C 1
ATOM 1285 O O . TYR A 1 181 ? -2.830 3.986 1.628 1.00 92.50 181 TYR A O 1
ATOM 1293 N N . TYR A 1 182 ? -2.763 2.701 3.449 1.00 89.31 182 TYR A N 1
ATOM 1294 C CA . TYR A 1 182 ? -4.137 2.258 3.303 1.00 89.31 182 TYR A CA 1
ATOM 1295 C C . TYR A 1 182 ? -4.991 2.967 4.337 1.00 89.31 182 TYR A C 1
ATOM 1297 O O . TYR A 1 182 ? -4.557 3.210 5.467 1.00 89.31 182 TYR A O 1
ATOM 1305 N N . ASN A 1 183 ? -6.201 3.333 3.932 1.00 88.12 183 ASN A N 1
ATOM 1306 C CA . ASN A 1 183 ? -7.104 4.069 4.795 1.00 88.12 183 ASN A CA 1
ATOM 1307 C C . ASN A 1 183 ? -7.351 3.317 6.104 1.00 88.12 183 ASN A C 1
ATOM 1309 O O . ASN A 1 183 ? -7.590 2.107 6.099 1.00 88.12 183 ASN A O 1
ATOM 1313 N N . ASN A 1 184 ? -7.310 4.050 7.215 1.00 85.81 184 ASN A N 1
ATOM 1314 C CA . ASN A 1 184 ? -7.507 3.513 8.558 1.00 85.81 184 ASN A CA 1
ATOM 1315 C C . ASN A 1 184 ? -6.533 2.374 8.912 1.00 85.81 184 ASN A C 1
ATOM 1317 O O . ASN A 1 184 ? -6.869 1.486 9.686 1.00 85.81 184 ASN A O 1
ATOM 1321 N N . SER A 1 185 ? -5.332 2.395 8.332 1.00 82.94 185 SER A N 1
ATOM 1322 C CA . SER A 1 185 ? -4.293 1.401 8.591 1.00 82.94 185 SER A CA 1
ATOM 1323 C C . SER A 1 185 ? -3.087 2.043 9.257 1.00 82.94 185 SER A C 1
ATOM 1325 O O . SER A 1 185 ? -2.762 3.208 9.014 1.00 82.94 185 SER A O 1
ATOM 1327 N N . CYS A 1 186 ? -2.424 1.270 10.108 1.00 82.31 186 CYS A N 1
ATOM 1328 C CA . CYS A 1 186 ? -1.338 1.763 10.940 1.00 82.31 186 CYS A CA 1
ATOM 1329 C C . CYS A 1 186 ? 0.028 1.535 10.314 1.00 82.31 186 CYS A C 1
ATOM 1331 O O . CYS A 1 186 ? 0.395 0.407 9.984 1.00 82.31 186 CYS A O 1
ATOM 1333 N N . GLN A 1 187 ? 0.815 2.605 10.229 1.00 84.06 187 GLN A N 1
ATOM 1334 C CA . GLN A 1 187 ? 2.225 2.543 9.874 1.00 84.06 187 GLN A CA 1
ATOM 1335 C C . GLN A 1 187 ? 3.053 3.189 10.981 1.00 84.06 187 GLN A C 1
ATOM 1337 O O . GLN A 1 187 ? 2.952 4.385 11.255 1.00 84.06 187 GLN A O 1
ATOM 1342 N N . GLY A 1 188 ? 3.865 2.376 11.658 1.00 85.44 188 GLY A N 1
ATOM 1343 C CA . GLY A 1 188 ? 4.532 2.813 12.880 1.00 85.44 188 GLY A CA 1
ATOM 1344 C C . GLY A 1 188 ? 3.500 3.201 13.941 1.00 85.44 188 GLY A C 1
ATOM 1345 O O . GLY A 1 188 ? 2.661 2.384 14.306 1.00 85.44 188 GLY A O 1
ATOM 1346 N N . SER A 1 189 ? 3.559 4.435 14.436 1.00 87.81 189 SER A N 1
ATOM 1347 C CA . SER A 1 189 ? 2.611 4.990 15.412 1.00 87.81 189 SER A CA 1
ATOM 1348 C C . SER A 1 189 ? 1.556 5.904 14.783 1.00 87.81 189 SER A C 1
ATOM 1350 O O . SER A 1 189 ? 0.880 6.617 15.517 1.00 87.81 189 SER A O 1
ATOM 1352 N N . SER A 1 190 ? 1.439 5.941 13.456 1.00 92.06 190 SER A N 1
ATOM 1353 C CA . SER A 1 190 ? 0.538 6.864 12.763 1.00 92.06 190 SER A CA 1
ATOM 1354 C C . SER A 1 190 ? -0.520 6.114 11.960 1.00 92.06 190 SER A C 1
ATOM 1356 O O . SER A 1 190 ? -0.228 5.112 11.303 1.00 92.06 190 SER A O 1
ATOM 1358 N N . ARG A 1 191 ? -1.751 6.624 12.004 1.00 91.88 191 ARG A N 1
ATOM 1359 C CA . ARG A 1 191 ? -2.900 6.163 11.224 1.00 91.88 191 ARG A CA 1
ATOM 1360 C C . ARG A 1 191 ? -3.402 7.312 10.375 1.00 91.88 191 ARG A C 1
ATOM 1362 O O . ARG A 1 191 ? -3.617 8.398 10.902 1.00 91.88 191 ARG A O 1
ATOM 1369 N N . ARG A 1 192 ? -3.633 7.061 9.090 1.00 93.94 192 ARG A N 1
ATOM 1370 C CA . ARG A 1 192 ? -4.233 8.048 8.189 1.00 93.94 192 ARG A CA 1
ATOM 1371 C C . ARG A 1 192 ? -5.650 7.652 7.808 1.00 93.94 192 ARG A C 1
ATOM 1373 O O . ARG A 1 192 ? -5.890 6.486 7.484 1.00 93.94 192 ARG A O 1
ATOM 1380 N N . VAL A 1 193 ? -6.576 8.606 7.848 1.00 93.25 193 VAL A N 1
ATOM 1381 C CA . VAL A 1 193 ? -7.993 8.387 7.537 1.00 93.25 193 VAL A CA 1
ATOM 1382 C C . VAL A 1 193 ? -8.493 9.443 6.556 1.00 93.25 193 VAL A C 1
ATOM 1384 O O . VAL A 1 193 ? -8.469 10.635 6.844 1.00 93.25 193 VAL A O 1
ATOM 1387 N N . CYS A 1 194 ? -8.986 9.001 5.403 1.00 91.94 194 CYS A N 1
ATOM 1388 C CA . CYS A 1 194 ? -9.667 9.853 4.436 1.00 91.94 194 CYS A CA 1
ATOM 1389 C C . CYS A 1 194 ? -11.052 10.246 4.947 1.00 91.94 194 CYS A C 1
ATOM 1391 O O . CYS A 1 194 ? -11.880 9.378 5.233 1.00 91.94 194 CYS A O 1
ATOM 1393 N N . THR A 1 195 ? -11.325 11.547 4.991 1.00 89.44 195 THR A N 1
ATOM 1394 C CA . THR A 1 195 ? -12.637 12.092 5.383 1.00 89.44 195 THR A CA 1
ATOM 1395 C C . THR A 1 195 ? -13.458 12.595 4.190 1.00 89.44 195 THR A C 1
ATOM 1397 O O . THR A 1 195 ? -14.642 12.890 4.346 1.00 89.44 195 THR A O 1
ATOM 1400 N N . GLY A 1 196 ? -12.845 12.684 3.001 1.00 83.94 196 GLY A N 1
ATOM 1401 C CA . GLY A 1 196 ? -13.421 13.257 1.777 1.00 83.94 196 GLY A CA 1
ATOM 1402 C C . GLY A 1 196 ? -13.137 14.752 1.583 1.00 83.94 196 GLY A C 1
ATOM 1403 O O . GLY A 1 196 ? -13.491 15.310 0.548 1.00 83.94 196 GLY A O 1
ATOM 1404 N N . TYR A 1 197 ? -12.518 15.401 2.574 1.00 85.12 197 TYR A N 1
ATOM 1405 C CA . TYR A 1 197 ? -12.044 16.791 2.500 1.00 85.12 197 TYR A CA 1
ATOM 1406 C C . TYR A 1 197 ? -10.594 16.924 2.974 1.00 85.12 197 TYR A C 1
ATOM 1408 O O . TYR A 1 197 ? -9.819 17.711 2.432 1.00 85.12 197 TYR A O 1
ATOM 1416 N N . TYR A 1 198 ? -10.243 16.150 3.998 1.00 93.94 198 TYR A N 1
ATOM 1417 C CA . TYR A 1 198 ? -8.923 16.104 4.608 1.00 93.94 198 TYR A CA 1
ATOM 1418 C C . TYR A 1 198 ? -8.511 14.658 4.857 1.00 93.94 198 TYR A C 1
ATOM 1420 O O . TYR A 1 198 ? -9.352 13.751 4.919 1.00 93.94 198 TYR A O 1
ATOM 1428 N N . ILE A 1 199 ? -7.219 14.471 5.083 1.00 94.81 199 ILE A N 1
ATOM 1429 C CA . ILE A 1 199 ? -6.679 13.249 5.659 1.00 94.81 199 ILE A CA 1
ATOM 1430 C C . ILE A 1 199 ? -6.350 13.534 7.118 1.00 94.81 199 ILE A C 1
ATOM 1432 O O . ILE A 1 199 ? -5.453 14.324 7.417 1.00 94.81 199 ILE A O 1
ATOM 1436 N N . ASP A 1 200 ? -7.087 12.898 8.023 1.00 95.88 200 ASP A N 1
ATOM 1437 C CA . ASP A 1 200 ? -6.767 12.944 9.444 1.00 95.88 200 ASP A CA 1
ATOM 1438 C C . ASP A 1 200 ? -5.579 12.012 9.697 1.00 95.88 200 ASP A C 1
ATOM 1440 O O . ASP A 1 200 ? -5.612 10.829 9.345 1.00 95.88 200 ASP A O 1
ATOM 1444 N N . VAL A 1 201 ? -4.521 12.546 10.302 1.00 96.38 201 VAL A N 1
ATOM 1445 C CA . VAL A 1 201 ? -3.334 11.792 10.706 1.00 96.38 201 VAL A CA 1
ATOM 1446 C C . VAL A 1 201 ? -3.303 11.714 12.219 1.00 96.38 201 VAL A C 1
ATOM 1448 O O . VAL A 1 201 ? -2.871 12.640 12.909 1.00 96.38 201 VAL A O 1
ATOM 1451 N N . ASP A 1 202 ? -3.750 10.580 12.738 1.00 94.31 202 ASP A N 1
ATOM 1452 C CA . ASP A 1 202 ? -3.698 10.282 14.159 1.00 94.31 202 ASP A CA 1
ATOM 1453 C C . ASP A 1 202 ? -2.332 9.700 14.505 1.00 94.31 202 ASP A C 1
ATOM 1455 O O . ASP A 1 202 ? -1.920 8.673 13.965 1.00 94.31 202 ASP A O 1
ATOM 1459 N N . THR A 1 203 ? -1.633 10.333 15.439 1.00 95.44 203 THR A N 1
ATOM 1460 C CA . THR A 1 203 ? -0.389 9.818 16.013 1.00 95.44 203 THR A CA 1
ATOM 1461 C C . THR A 1 203 ? -0.657 9.269 17.404 1.00 95.44 203 THR A C 1
ATOM 1463 O O . THR A 1 203 ? -1.198 9.955 18.273 1.00 95.44 203 THR A O 1
ATOM 1466 N N . TYR A 1 204 ? -0.237 8.036 17.631 1.00 90.88 204 TYR A N 1
ATOM 1467 C CA . TYR A 1 204 ? -0.488 7.266 18.837 1.00 90.88 204 TYR A CA 1
ATOM 1468 C C . TYR A 1 204 ? 0.722 7.237 19.765 1.00 90.88 204 TYR A C 1
ATOM 1470 O O . TYR A 1 204 ? 1.850 7.574 19.397 1.00 90.88 204 TYR A O 1
ATOM 1478 N N . SER A 1 205 ? 0.486 6.846 21.016 1.00 89.25 205 SER A N 1
ATOM 1479 C CA . SER A 1 205 ? 1.552 6.699 22.004 1.00 89.25 205 SER A CA 1
ATOM 1480 C C . SER A 1 205 ? 2.480 5.517 21.747 1.00 89.25 205 SER A C 1
ATOM 1482 O O . SER A 1 205 ? 3.626 5.571 22.196 1.00 89.25 205 SER A O 1
ATOM 1484 N N . GLU A 1 206 ? 1.993 4.489 21.054 1.00 82.75 206 GLU A N 1
ATOM 1485 C CA . GLU A 1 206 ? 2.676 3.216 20.830 1.00 82.75 206 GLU A CA 1
ATOM 1486 C C . GLU A 1 206 ? 2.713 2.862 19.333 1.00 82.75 206 GLU A C 1
ATOM 1488 O O . GLU A 1 206 ? 1.993 3.432 18.509 1.00 82.75 206 GLU A O 1
ATOM 1493 N N . LEU A 1 207 ? 3.574 1.908 18.974 1.00 77.94 207 LEU A N 1
ATOM 1494 C CA . LEU A 1 207 ? 3.619 1.338 17.626 1.00 77.94 207 LEU A CA 1
ATOM 1495 C C . LEU A 1 207 ? 2.349 0.523 17.332 1.00 77.94 207 LEU A C 1
ATOM 1497 O O . LEU A 1 207 ? 1.682 0.039 18.243 1.00 77.94 207 LEU A O 1
ATOM 1501 N N . GLY A 1 208 ? 2.020 0.371 16.050 1.00 76.88 208 GLY A N 1
ATOM 1502 C CA . GLY A 1 208 ? 0.794 -0.290 15.598 1.00 76.88 208 GLY A CA 1
ATOM 1503 C C . GLY A 1 208 ? -0.477 0.476 15.966 1.00 76.88 208 GLY A C 1
ATOM 1504 O O . GLY A 1 208 ? -1.530 -0.134 16.078 1.00 76.88 208 GLY A O 1
ATOM 1505 N N . CYS A 1 209 ? -0.367 1.788 16.205 1.00 84.06 209 CYS A N 1
ATOM 1506 C CA . CYS A 1 209 ? -1.439 2.629 16.745 1.00 84.06 209 CYS A CA 1
ATOM 1507 C C . CYS A 1 209 ? -2.049 2.128 18.061 1.00 84.06 209 CYS A C 1
ATOM 1509 O O . CYS A 1 209 ? -3.238 2.316 18.323 1.00 84.06 209 CYS A O 1
ATOM 1511 N N . GLY A 1 210 ? -1.240 1.482 18.900 1.00 77.31 210 GLY A N 1
ATOM 1512 C CA . GLY A 1 210 ? -1.646 1.137 20.255 1.00 77.31 210 GLY A CA 1
ATOM 1513 C C . GLY A 1 210 ? -1.798 2.373 21.148 1.00 77.31 210 GLY A C 1
ATOM 1514 O O . GLY A 1 210 ? -1.140 3.403 20.965 1.00 77.31 210 GLY A O 1
ATOM 1515 N N . GLY A 1 211 ? -2.646 2.254 22.167 1.00 85.19 211 GLY A N 1
ATOM 1516 C CA . GLY A 1 211 ? -2.821 3.282 23.191 1.00 85.19 211 GLY A CA 1
ATOM 1517 C C . GLY A 1 211 ? -3.714 4.448 22.761 1.00 85.19 211 GLY A C 1
ATOM 1518 O O . GLY A 1 211 ? -4.661 4.282 21.995 1.00 85.19 211 GLY A O 1
ATOM 1519 N N . VAL A 1 212 ? -3.461 5.631 23.324 1.00 85.94 212 VAL A N 1
ATOM 1520 C CA . VAL A 1 212 ? -4.277 6.829 23.074 1.00 85.94 212 VAL A CA 1
ATOM 1521 C C . VAL A 1 212 ? -3.724 7.633 21.903 1.00 85.94 212 VAL A C 1
ATOM 1523 O O . VAL A 1 212 ? -2.506 7.727 21.719 1.00 85.94 212 VAL A O 1
ATOM 1526 N N . VAL A 1 213 ? -4.620 8.265 21.145 1.00 92.06 213 VAL A N 1
ATOM 1527 C CA . VAL A 1 213 ? -4.238 9.290 20.170 1.00 92.06 213 VAL A CA 1
ATOM 1528 C C . VAL A 1 213 ? -3.612 10.453 20.939 1.00 92.06 213 VAL A C 1
ATOM 1530 O O . VAL A 1 213 ? -4.253 11.074 21.787 1.00 92.06 213 VAL A O 1
ATOM 1533 N N . LYS A 1 214 ? -2.333 10.721 20.678 1.00 92.88 214 LYS A N 1
ATOM 1534 C CA . LYS A 1 214 ? -1.594 11.851 21.254 1.00 92.88 214 LYS A CA 1
ATOM 1535 C C . LYS A 1 214 ? -1.901 13.144 20.517 1.00 92.88 214 LYS A C 1
ATOM 1537 O O . LYS A 1 214 ? -1.950 14.206 21.133 1.00 92.88 214 LYS A O 1
ATOM 1542 N N . HIS A 1 215 ? -2.024 13.053 19.200 1.00 92.56 215 HIS A N 1
ATOM 1543 C CA . HIS A 1 215 ? -2.143 14.203 18.324 1.00 92.56 215 HIS A CA 1
ATOM 1544 C C . HIS A 1 215 ? -2.861 13.808 17.039 1.00 92.56 215 HIS A C 1
ATOM 1546 O O . HIS A 1 215 ? -2.578 12.741 16.500 1.00 92.56 215 HIS A O 1
ATOM 1552 N N . THR A 1 216 ? -3.735 14.682 16.551 1.00 95.88 216 THR A N 1
ATOM 1553 C CA . THR A 1 216 ? -4.376 14.554 15.242 1.00 95.88 216 THR A CA 1
ATOM 1554 C C . THR A 1 216 ? -4.035 15.799 14.438 1.00 95.88 216 THR A C 1
ATOM 1556 O O . THR A 1 216 ? -4.304 16.916 14.889 1.00 95.88 216 THR A O 1
ATOM 1559 N N . THR A 1 217 ? -3.431 15.612 13.269 1.00 96.62 217 THR A N 1
ATOM 1560 C CA . THR A 1 217 ? -3.248 16.673 12.269 1.00 96.62 217 THR A CA 1
ATOM 1561 C C . THR A 1 217 ? -4.156 16.436 11.078 1.00 96.62 217 THR A C 1
ATOM 1563 O O . THR A 1 217 ? -4.577 15.310 10.838 1.00 96.62 217 THR A O 1
ATOM 1566 N N . GLN A 1 218 ? -4.422 17.490 10.312 1.00 96.62 218 GLN A N 1
ATOM 1567 C CA . GLN A 1 218 ? -5.161 17.393 9.058 1.00 96.62 218 GLN A CA 1
ATOM 1568 C C . GLN A 1 218 ? -4.239 17.753 7.899 1.00 96.62 218 GLN A C 1
ATOM 1570 O O . GLN A 1 218 ? -3.657 18.839 7.879 1.00 96.62 218 GLN A O 1
ATOM 1575 N N . GLU A 1 219 ? -4.109 16.839 6.947 1.00 94.62 219 GLU A N 1
ATOM 1576 C CA . GLU A 1 219 ? -3.450 17.060 5.660 1.00 94.62 219 GLU A CA 1
ATOM 1577 C C . GLU A 1 219 ? -4.538 17.383 4.617 1.00 94.62 219 GLU A C 1
ATOM 1579 O O . GLU A 1 219 ? -5.641 16.829 4.665 1.00 94.62 219 GLU A O 1
ATOM 1584 N N . GLN A 1 220 ? -4.277 18.313 3.693 1.00 92.88 220 GLN A N 1
ATOM 1585 C CA . GLN A 1 220 ? -5.247 18.619 2.636 1.00 92.88 220 GLN A CA 1
ATOM 1586 C C . GLN A 1 220 ? -5.271 17.504 1.593 1.00 92.88 220 GLN A C 1
ATOM 1588 O O . GLN A 1 220 ? -4.234 17.106 1.070 1.00 92.88 220 GLN A O 1
ATOM 1593 N N . GLU A 1 221 ? -6.470 17.033 1.265 1.00 89.50 221 GLU A N 1
ATOM 1594 C CA . GLU A 1 221 ? -6.665 16.024 0.232 1.00 89.50 221 GLU A CA 1
ATOM 1595 C C . GLU A 1 221 ? -6.699 16.672 -1.161 1.00 89.50 221 GLU A C 1
ATOM 1597 O O . GLU A 1 221 ? -7.347 17.697 -1.368 1.00 89.50 221 GLU A O 1
ATOM 1602 N N . ASN A 1 222 ? -6.045 16.047 -2.138 1.00 83.19 222 ASN A N 1
ATOM 1603 C CA . ASN A 1 222 ? -5.985 16.451 -3.545 1.00 83.19 222 ASN A CA 1
ATOM 1604 C C . ASN A 1 222 ? -5.395 17.851 -3.781 1.00 83.19 222 ASN A C 1
ATOM 1606 O O . ASN A 1 222 ? -5.685 18.486 -4.797 1.00 83.19 222 ASN A O 1
ATOM 1610 N N . VAL A 1 223 ? -4.545 18.321 -2.867 1.00 85.94 223 VAL A N 1
ATOM 1611 C CA . VAL A 1 223 ? -3.816 19.586 -3.003 1.00 85.94 223 VAL A CA 1
ATOM 1612 C C . VAL A 1 223 ? -2.323 19.313 -2.901 1.00 85.94 223 VAL A C 1
ATOM 1614 O O . VAL A 1 223 ? -1.874 18.634 -1.985 1.00 85.94 223 VAL A O 1
ATOM 1617 N N . CYS A 1 224 ? -1.557 19.848 -3.849 1.00 89.38 224 CYS A N 1
ATOM 1618 C CA . CYS A 1 224 ? -0.102 19.849 -3.806 1.00 89.38 224 CYS A CA 1
ATOM 1619 C C . CYS A 1 224 ? 0.363 21.171 -3.187 1.00 89.38 224 CYS A C 1
ATOM 1621 O O . CYS A 1 224 ? 0.087 22.247 -3.722 1.00 89.38 224 CYS A O 1
ATOM 1623 N N . LEU A 1 225 ? 1.007 21.099 -2.026 1.00 94.62 225 LEU A N 1
ATOM 1624 C CA . LEU A 1 225 ? 1.401 22.257 -1.231 1.00 94.62 225 LEU A CA 1
ATOM 1625 C C . LEU A 1 225 ? 2.920 22.376 -1.177 1.00 94.62 225 LEU A C 1
ATOM 1627 O O . LEU A 1 225 ? 3.621 21.395 -0.932 1.00 94.62 225 LEU A O 1
ATOM 1631 N N . ALA A 1 226 ? 3.426 23.596 -1.354 1.00 95.75 226 ALA A N 1
ATOM 1632 C CA . ALA A 1 226 ? 4.825 23.899 -1.093 1.00 95.75 226 ALA A CA 1
ATOM 1633 C C . ALA A 1 226 ? 5.107 23.829 0.418 1.00 95.75 226 ALA A C 1
ATOM 1635 O O . ALA A 1 226 ? 4.370 24.374 1.242 1.00 95.75 226 ALA A O 1
ATOM 1636 N N . THR A 1 227 ? 6.195 23.164 0.771 1.00 94.62 227 THR A N 1
ATOM 1637 C CA . THR A 1 227 ? 6.735 23.053 2.126 1.00 94.62 227 THR A CA 1
ATOM 1638 C C . THR A 1 227 ? 7.739 24.181 2.392 1.00 94.62 227 THR A C 1
ATOM 1640 O O . THR A 1 227 ? 8.249 24.787 1.446 1.00 94.62 227 THR A O 1
ATOM 1643 N N . PRO A 1 228 ? 8.077 24.465 3.664 1.00 95.38 228 PRO A N 1
ATOM 1644 C CA . PRO A 1 228 ? 9.111 25.446 4.003 1.00 95.38 228 PRO A CA 1
ATOM 1645 C C . PRO A 1 228 ? 10.490 25.152 3.391 1.00 95.38 228 PRO A C 1
ATOM 1647 O O . PRO A 1 228 ? 11.269 26.080 3.203 1.00 95.38 228 PRO A O 1
ATOM 1650 N N . ASP A 1 229 ? 10.766 23.889 3.056 1.00 94.31 229 ASP A N 1
ATOM 1651 C CA . ASP A 1 229 ? 12.029 23.434 2.465 1.00 94.31 229 ASP A CA 1
ATOM 1652 C C . ASP A 1 229 ? 12.031 23.500 0.924 1.00 94.31 229 ASP A C 1
ATOM 1654 O O . ASP A 1 229 ? 12.827 22.828 0.273 1.00 94.31 229 ASP A O 1
ATOM 1658 N N . GLU A 1 230 ? 11.109 24.266 0.328 1.00 91.75 230 GLU A N 1
ATOM 1659 C CA . GLU A 1 230 ? 10.934 24.418 -1.128 1.00 91.75 230 GLU A CA 1
ATOM 1660 C C . GLU A 1 230 ? 10.616 23.111 -1.881 1.00 91.75 230 GLU A C 1
ATOM 1662 O O . GLU A 1 230 ? 10.667 23.069 -3.106 1.00 91.75 230 GLU A O 1
ATOM 1667 N N . THR A 1 231 ? 10.234 22.045 -1.170 1.00 95.69 231 THR A N 1
ATOM 1668 C CA . THR A 1 231 ? 9.658 20.833 -1.780 1.00 95.69 231 THR A CA 1
ATOM 1669 C C . THR A 1 231 ? 8.140 20.930 -1.837 1.00 95.69 231 THR A C 1
ATOM 1671 O O . THR A 1 231 ? 7.542 21.712 -1.101 1.00 95.69 231 THR A O 1
ATOM 1674 N N . TYR A 1 232 ? 7.502 20.119 -2.665 1.00 94.62 232 TYR A N 1
ATOM 1675 C CA . TYR A 1 232 ? 6.055 20.032 -2.789 1.00 94.62 232 TYR A CA 1
ATOM 1676 C C . TYR A 1 232 ? 5.563 18.695 -2.253 1.00 94.62 232 TYR A C 1
ATOM 1678 O O . TYR A 1 232 ? 6.158 17.660 -2.544 1.00 94.62 232 TYR A O 1
ATOM 1686 N N . VAL A 1 233 ? 4.477 18.707 -1.484 1.00 96.44 233 VAL A N 1
ATOM 1687 C CA . VAL A 1 233 ? 3.847 17.498 -0.942 1.00 96.44 233 VAL A CA 1
ATOM 1688 C C . VAL A 1 233 ? 2.364 17.517 -1.272 1.00 96.44 233 VAL A C 1
ATOM 1690 O O . VAL A 1 233 ? 1.686 18.520 -1.050 1.00 96.44 233 VAL A O 1
ATOM 1693 N N . GLY A 1 234 ? 1.866 16.408 -1.807 1.00 92.75 234 GLY A N 1
ATOM 1694 C CA . GLY A 1 234 ? 0.458 16.215 -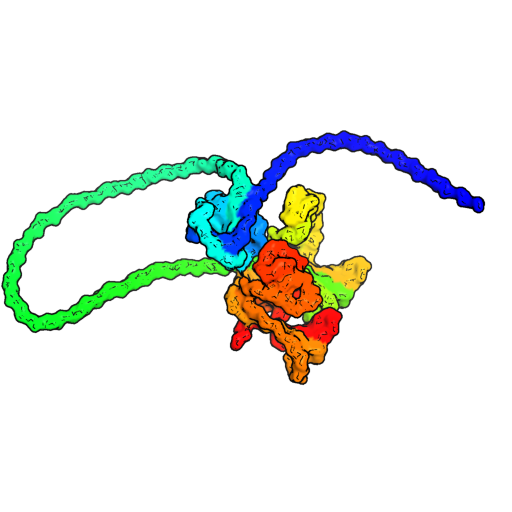2.118 1.00 92.75 234 GLY A CA 1
ATOM 1695 C C . GLY A 1 234 ? -0.052 14.894 -1.573 1.00 92.75 234 GLY A C 1
ATOM 1696 O O . GLY A 1 234 ? 0.629 13.871 -1.658 1.00 92.75 234 GLY A O 1
ATOM 1697 N N . HIS A 1 235 ? -1.270 14.914 -1.044 1.00 93.69 235 HIS A N 1
ATOM 1698 C CA . HIS A 1 235 ? -1.937 13.741 -0.494 1.00 93.69 235 HIS A CA 1
ATOM 1699 C C . HIS A 1 235 ? -3.213 13.441 -1.276 1.00 93.69 235 HIS A C 1
ATOM 1701 O O . HIS A 1 235 ? -4.000 14.342 -1.541 1.00 93.69 235 HIS A O 1
ATOM 1707 N N . TYR A 1 236 ? -3.441 12.182 -1.640 1.00 90.25 236 TYR A N 1
ATOM 1708 C CA . TYR A 1 236 ? -4.567 11.770 -2.485 1.00 90.25 236 TYR A CA 1
ATOM 1709 C C . TYR A 1 236 ? -5.293 10.583 -1.864 1.00 90.25 236 TYR A C 1
ATOM 1711 O O . TYR A 1 236 ? -4.648 9.582 -1.556 1.00 90.25 236 TYR A O 1
ATOM 1719 N N . CYS A 1 237 ? -6.616 10.670 -1.722 1.00 92.12 237 CYS A N 1
ATOM 1720 C CA . CYS A 1 237 ? -7.462 9.555 -1.301 1.00 92.12 237 CYS A CA 1
ATOM 1721 C C . CYS A 1 237 ? -8.136 8.912 -2.512 1.00 92.12 237 CYS A C 1
ATOM 1723 O O . CYS A 1 237 ? -9.194 9.335 -2.974 1.00 92.12 237 CYS A O 1
ATOM 1725 N N . ASP A 1 238 ? -7.546 7.836 -3.009 1.00 90.75 238 ASP A N 1
ATOM 1726 C CA . ASP A 1 238 ? -8.084 7.098 -4.137 1.00 90.75 238 ASP A CA 1
ATOM 1727 C C . ASP A 1 238 ? -9.018 5.987 -3.649 1.00 90.75 238 ASP A C 1
ATOM 1729 O O . ASP A 1 238 ? -8.581 5.011 -3.036 1.00 90.75 238 ASP A O 1
ATOM 1733 N N . VAL A 1 239 ? -10.309 6.091 -3.965 1.00 88.94 239 VAL A N 1
ATOM 1734 C CA . VAL A 1 239 ? -11.253 4.979 -3.788 1.00 88.94 239 VAL A CA 1
ATOM 1735 C C . VAL A 1 239 ? -11.192 4.093 -5.027 1.00 88.94 239 VAL A C 1
ATOM 1737 O O . VAL A 1 239 ? -11.655 4.469 -6.102 1.00 88.94 239 VAL A O 1
ATOM 1740 N N . GLN A 1 240 ? -10.607 2.911 -4.877 1.00 90.75 240 GLN A N 1
ATOM 1741 C CA . GLN A 1 240 ? -10.392 1.953 -5.955 1.00 90.75 240 GLN A CA 1
ATOM 1742 C C . GLN A 1 240 ? -11.189 0.673 -5.716 1.00 90.75 240 GLN A C 1
ATOM 1744 O O . GLN A 1 240 ? -11.525 0.326 -4.586 1.00 90.75 240 GLN A O 1
ATOM 1749 N N . ALA A 1 241 ? -11.485 -0.067 -6.783 1.00 88.69 241 ALA A N 1
ATOM 1750 C CA . ALA A 1 241 ? -11.904 -1.454 -6.619 1.00 88.69 241 ALA A CA 1
ATOM 1751 C C . ALA A 1 241 ? -10.750 -2.262 -6.004 1.00 88.69 241 ALA A C 1
ATOM 1753 O O . ALA A 1 241 ? -9.582 -2.008 -6.309 1.00 88.69 241 ALA A O 1
ATOM 1754 N N . ALA A 1 242 ? -11.075 -3.237 -5.154 1.00 85.69 242 ALA A N 1
ATOM 1755 C CA . ALA A 1 242 ? -10.087 -4.171 -4.639 1.00 85.69 242 ALA A CA 1
ATOM 1756 C C . ALA A 1 242 ? -9.356 -4.827 -5.825 1.00 85.69 242 ALA A C 1
ATOM 1758 O O . ALA A 1 242 ? -10.012 -5.308 -6.758 1.00 85.69 242 ALA A O 1
ATOM 1759 N N . PRO A 1 243 ? -8.015 -4.815 -5.829 1.00 89.38 243 PRO A N 1
ATOM 1760 C CA . PRO A 1 243 ? -7.253 -5.294 -6.968 1.00 89.38 243 PRO A CA 1
ATOM 1761 C C . PRO A 1 243 ? -7.402 -6.816 -7.096 1.00 89.38 243 PRO A C 1
ATOM 1763 O O . PRO A 1 243 ? -7.432 -7.545 -6.100 1.00 89.38 243 PRO A O 1
ATOM 1766 N N . ALA A 1 244 ? -7.489 -7.309 -8.332 1.00 88.31 244 ALA A N 1
ATOM 1767 C CA . ALA A 1 244 ? -7.528 -8.745 -8.590 1.00 88.31 244 ALA A CA 1
ATOM 1768 C C . ALA A 1 244 ? -6.182 -9.392 -8.226 1.00 88.31 244 ALA A C 1
ATOM 1770 O O . ALA A 1 244 ? -5.117 -8.822 -8.477 1.00 88.31 244 ALA A O 1
ATOM 1771 N N . THR A 1 245 ? -6.223 -10.600 -7.664 1.00 90.50 245 THR A N 1
ATOM 1772 C CA . THR A 1 245 ? -5.041 -11.451 -7.465 1.00 90.50 245 THR A CA 1
ATOM 1773 C C . THR A 1 245 ? -4.687 -12.200 -8.749 1.00 90.50 245 THR A C 1
ATOM 1775 O O . THR A 1 245 ? -5.515 -12.340 -9.650 1.00 90.50 245 THR A O 1
ATOM 1778 N N . GLY A 1 246 ? -3.446 -12.679 -8.858 1.00 90.44 246 GLY A N 1
ATOM 1779 C CA . GLY A 1 246 ? -3.016 -13.495 -9.999 1.00 90.44 246 GLY A CA 1
ATOM 1780 C C . GLY A 1 246 ? -2.744 -12.716 -11.292 1.00 90.44 246 GLY A C 1
ATOM 1781 O O . GLY A 1 246 ? -2.422 -13.325 -12.307 1.00 90.44 246 GLY A O 1
ATOM 1782 N N . THR A 1 247 ? -2.859 -11.386 -11.284 1.00 94.81 247 THR A N 1
ATOM 1783 C CA . THR A 1 247 ? -2.583 -10.548 -12.458 1.00 94.81 247 THR A CA 1
ATOM 1784 C C . THR A 1 247 ? -1.068 -10.400 -12.631 1.00 94.81 247 THR A C 1
ATOM 1786 O O . THR A 1 247 ? -0.398 -10.019 -11.668 1.00 94.81 247 THR A O 1
ATOM 1789 N N . PRO A 1 248 ? -0.494 -10.680 -13.815 1.00 96.94 248 PRO A N 1
ATOM 1790 C CA . PRO A 1 248 ? 0.929 -10.461 -14.042 1.00 96.94 248 PRO A CA 1
ATOM 1791 C C . PRO A 1 248 ? 1.250 -8.964 -14.018 1.00 96.94 248 PRO A C 1
ATOM 1793 O O . PRO A 1 248 ? 0.490 -8.149 -14.550 1.00 96.94 248 PRO A O 1
ATOM 1796 N N . VAL A 1 249 ? 2.382 -8.611 -13.412 1.00 97.12 249 VAL A N 1
ATOM 1797 C CA . VAL A 1 249 ? 2.925 -7.248 -13.403 1.00 97.12 249 VAL A CA 1
ATOM 1798 C C . VAL A 1 249 ? 4.350 -7.293 -13.925 1.00 97.12 249 VAL A C 1
ATOM 1800 O O . VAL A 1 249 ? 5.183 -8.000 -13.363 1.00 97.12 249 VAL A O 1
ATOM 1803 N N . LEU A 1 250 ? 4.637 -6.529 -14.972 1.00 96.56 250 LEU A N 1
ATOM 1804 C CA . LEU A 1 250 ? 5.984 -6.352 -15.496 1.00 96.56 250 LEU A CA 1
ATOM 1805 C C . LEU A 1 250 ? 6.483 -4.954 -15.130 1.00 96.56 250 LEU A C 1
ATOM 1807 O O . LEU A 1 250 ? 5.925 -3.955 -15.586 1.00 96.56 250 LEU A O 1
ATOM 1811 N N . HIS A 1 251 ? 7.544 -4.899 -14.331 1.00 96.31 251 HIS A N 1
ATOM 1812 C CA . HIS A 1 251 ? 8.280 -3.681 -14.012 1.00 96.31 251 HIS A CA 1
ATOM 1813 C C . HIS A 1 251 ? 9.579 -3.669 -14.818 1.00 96.31 251 HIS A C 1
ATOM 1815 O O . HIS A 1 251 ? 10.463 -4.502 -14.607 1.00 96.31 251 HIS A O 1
ATOM 1821 N N . THR A 1 252 ? 9.700 -2.726 -15.744 1.00 95.75 252 THR A N 1
ATOM 1822 C CA . THR A 1 252 ? 10.870 -2.567 -16.613 1.00 95.75 252 THR A CA 1
ATOM 1823 C C . THR A 1 252 ? 11.626 -1.307 -16.226 1.00 95.75 252 THR A C 1
ATOM 1825 O O . THR A 1 252 ? 11.014 -0.253 -16.075 1.00 95.75 252 THR A O 1
ATOM 1828 N N . LYS A 1 253 ? 12.948 -1.416 -16.097 1.00 95.62 253 LYS A N 1
ATOM 1829 C CA . LYS A 1 253 ? 13.856 -0.318 -15.772 1.00 95.62 253 LYS A CA 1
ATOM 1830 C C . LYS A 1 253 ? 14.989 -0.252 -16.792 1.00 95.62 253 LYS A C 1
ATOM 1832 O O . LYS A 1 253 ? 15.709 -1.235 -16.959 1.00 95.62 253 LYS A O 1
ATOM 1837 N N . CYS A 1 254 ? 15.147 0.884 -17.462 1.00 95.81 254 CYS A N 1
ATOM 1838 C CA . CYS A 1 254 ? 16.106 1.066 -18.551 1.00 95.81 254 CYS A CA 1
ATOM 1839 C C . CYS A 1 254 ? 16.904 2.366 -18.379 1.00 95.81 254 CYS A C 1
ATOM 1841 O O . CYS A 1 254 ? 16.321 3.376 -17.987 1.00 95.81 254 CYS A O 1
ATOM 1843 N N . PRO A 1 255 ? 18.197 2.408 -18.734 1.00 95.44 255 PRO A N 1
ATOM 1844 C CA . PRO A 1 255 ? 18.986 3.632 -18.609 1.00 95.44 255 PRO A CA 1
ATOM 1845 C C . PRO A 1 255 ? 18.526 4.767 -19.540 1.00 95.44 255 PRO A C 1
ATOM 1847 O O . PRO A 1 255 ? 18.382 5.898 -19.084 1.00 95.44 255 PRO A O 1
ATOM 1850 N N . TYR A 1 256 ? 18.249 4.491 -20.824 1.00 93.25 256 TYR A N 1
ATOM 1851 C CA . TYR A 1 256 ? 18.013 5.553 -21.824 1.00 93.25 256 TYR A CA 1
ATOM 1852 C C . TYR A 1 256 ? 16.594 5.593 -22.419 1.00 93.25 256 TYR A C 1
ATOM 1854 O O . TYR A 1 256 ? 16.233 6.575 -23.066 1.00 93.25 256 TYR A O 1
ATOM 1862 N N . GLY A 1 257 ? 15.760 4.585 -22.153 1.00 93.00 257 GLY A N 1
ATOM 1863 C CA . GLY A 1 257 ? 14.353 4.552 -22.551 1.00 93.00 257 GLY A CA 1
ATOM 1864 C C . GLY A 1 257 ? 13.790 3.134 -22.515 1.00 93.00 257 GLY A C 1
ATOM 1865 O O . GLY A 1 257 ? 14.530 2.175 -22.654 1.00 93.00 257 GLY A O 1
ATOM 1866 N N . CYS A 1 258 ? 12.476 2.959 -22.361 1.00 89.62 258 CYS A N 1
ATOM 1867 C CA . CYS A 1 258 ? 11.893 1.605 -22.306 1.00 89.62 258 CYS A CA 1
ATOM 1868 C C . CYS A 1 258 ? 11.736 0.928 -23.673 1.00 89.62 258 CYS A C 1
ATOM 1870 O O . CYS A 1 258 ? 11.371 -0.240 -23.732 1.00 89.62 258 CYS A O 1
ATOM 1872 N N . ASN A 1 259 ? 11.992 1.656 -24.765 1.00 87.06 259 ASN A N 1
ATOM 1873 C CA . ASN A 1 259 ? 11.823 1.188 -26.147 1.00 87.06 259 ASN A CA 1
ATOM 1874 C C . ASN A 1 259 ? 13.070 1.438 -27.013 1.00 87.06 259 ASN A C 1
ATOM 1876 O O . ASN A 1 259 ? 12.991 1.399 -28.238 1.00 87.06 259 ASN A O 1
ATOM 1880 N N . ASP A 1 260 ? 14.208 1.755 -26.400 1.00 86.19 260 ASP A N 1
ATOM 1881 C CA . ASP A 1 260 ? 15.440 2.123 -27.107 1.00 86.19 260 ASP A CA 1
ATOM 1882 C C . ASP A 1 260 ? 16.284 0.908 -27.545 1.00 86.19 260 ASP A C 1
ATOM 1884 O O . ASP A 1 260 ? 17.286 1.072 -28.238 1.00 86.19 260 ASP A O 1
ATOM 1888 N N . GLY A 1 261 ? 15.880 -0.310 -27.161 1.00 82.38 261 GLY A N 1
ATOM 1889 C CA . GLY A 1 261 ? 16.632 -1.542 -27.409 1.00 82.38 261 GLY A CA 1
ATOM 1890 C C . GLY A 1 261 ? 17.851 -1.727 -26.497 1.00 82.38 261 GLY A C 1
ATOM 1891 O O . GLY A 1 261 ? 18.670 -2.604 -26.769 1.00 82.38 261 GLY A O 1
ATOM 1892 N N . SER A 1 262 ? 17.990 -0.914 -25.445 1.00 86.75 262 SER A N 1
ATOM 1893 C CA . SER A 1 262 ? 19.027 -1.062 -24.423 1.00 86.75 262 SER A CA 1
ATOM 1894 C C . SER A 1 262 ? 18.776 -2.271 -23.514 1.00 86.75 262 SER A C 1
ATOM 1896 O O . SER A 1 262 ? 17.691 -2.860 -23.491 1.00 86.75 262 SER A O 1
ATOM 1898 N N . GLU A 1 263 ? 19.806 -2.663 -22.760 1.00 92.31 263 GLU A N 1
ATOM 1899 C CA . GLU A 1 263 ? 19.701 -3.712 -21.745 1.00 92.31 263 GLU A CA 1
ATOM 1900 C C . GLU A 1 263 ? 18.884 -3.206 -20.548 1.00 92.31 263 GLU A C 1
ATOM 1902 O O . GLU A 1 263 ? 19.405 -2.661 -19.575 1.00 92.31 263 GLU A O 1
ATOM 1907 N N . CYS A 1 264 ? 17.568 -3.371 -20.637 1.00 95.25 264 CYS A N 1
ATOM 1908 C CA . CYS A 1 264 ? 16.654 -3.107 -19.538 1.00 95.25 264 CYS A CA 1
ATOM 1909 C C . CYS A 1 264 ? 16.695 -4.233 -18.500 1.00 95.25 264 CYS A C 1
ATOM 1911 O O . CYS A 1 264 ? 16.693 -5.418 -18.840 1.00 95.25 264 CYS A O 1
ATOM 1913 N N . THR A 1 265 ? 16.621 -3.872 -17.221 1.00 95.69 265 THR A N 1
ATOM 1914 C CA . THR A 1 265 ? 16.335 -4.828 -16.148 1.00 95.69 265 THR A CA 1
ATOM 1915 C C . THR A 1 265 ? 14.826 -5.002 -16.025 1.00 95.69 265 THR A C 1
ATOM 1917 O O . THR A 1 265 ? 14.084 -4.021 -15.932 1.00 95.69 265 THR A O 1
ATOM 1920 N N . GLN A 1 266 ? 14.360 -6.249 -16.017 1.00 95.50 266 GLN A N 1
ATOM 1921 C CA . GLN A 1 266 ? 12.944 -6.580 -15.873 1.00 95.50 266 GLN A CA 1
ATOM 1922 C C . GLN A 1 266 ? 12.702 -7.389 -14.604 1.00 95.50 266 GLN A C 1
ATOM 1924 O O . GLN A 1 266 ? 13.393 -8.372 -14.336 1.00 95.50 266 GLN A O 1
ATOM 1929 N N . SER A 1 267 ? 11.671 -6.993 -13.865 1.00 96.12 267 SER A N 1
ATOM 1930 C CA . SER A 1 267 ? 11.154 -7.709 -12.705 1.00 96.12 267 SER A CA 1
ATOM 1931 C C . SER A 1 267 ? 9.702 -8.079 -12.974 1.00 96.12 267 SER A C 1
ATOM 1933 O O . SER A 1 267 ? 8.885 -7.218 -13.302 1.00 96.12 267 SER A O 1
ATOM 1935 N N . SER A 1 268 ? 9.381 -9.365 -12.848 1.00 96.31 268 SER A N 1
ATOM 1936 C CA . SER A 1 268 ? 8.020 -9.873 -13.015 1.00 96.31 268 SER A CA 1
ATOM 1937 C C . SER A 1 268 ? 7.419 -10.203 -11.658 1.00 96.31 268 SER A C 1
ATOM 1939 O O . SER A 1 268 ? 8.035 -10.896 -10.850 1.00 96.31 268 SER A O 1
ATOM 1941 N N . PHE A 1 269 ? 6.185 -9.769 -11.443 1.00 96.44 269 PHE A N 1
ATOM 1942 C CA . PHE A 1 269 ? 5.396 -10.069 -10.257 1.00 96.44 269 PHE A CA 1
ATOM 1943 C C . PHE A 1 269 ? 4.069 -10.702 -10.656 1.00 96.44 269 PHE A C 1
ATOM 1945 O O . PHE A 1 269 ? 3.635 -10.662 -11.808 1.00 96.44 269 PHE A O 1
ATOM 1952 N N . THR A 1 270 ? 3.395 -11.280 -9.675 1.00 96.06 270 THR A N 1
ATOM 1953 C CA . THR A 1 270 ? 1.998 -11.692 -9.780 1.00 96.06 270 THR A CA 1
ATOM 1954 C C . THR A 1 270 ? 1.258 -11.039 -8.626 1.00 96.06 270 THR A C 1
ATOM 1956 O O . THR A 1 270 ? 1.711 -11.134 -7.485 1.00 96.06 270 THR A O 1
ATOM 1959 N N . THR A 1 271 ? 0.157 -10.339 -8.902 1.00 94.69 271 THR A N 1
ATOM 1960 C CA . THR A 1 271 ? -0.542 -9.590 -7.854 1.00 94.69 271 THR A CA 1
ATOM 1961 C C . THR A 1 271 ? -0.980 -10.506 -6.717 1.00 94.69 271 THR A C 1
ATOM 1963 O O . THR A 1 271 ? -1.521 -11.595 -6.939 1.00 94.69 271 THR A O 1
ATOM 1966 N N . GLY A 1 272 ? -0.716 -10.075 -5.484 1.00 88.00 272 GLY A N 1
ATOM 1967 C CA . GLY A 1 272 ? -0.984 -10.870 -4.284 1.00 88.00 272 GLY A CA 1
ATOM 1968 C C . GLY A 1 272 ? -0.033 -12.036 -4.019 1.00 88.00 272 GLY A C 1
ATOM 1969 O O . GLY A 1 272 ? -0.262 -12.771 -3.063 1.00 88.00 272 GLY A O 1
ATOM 1970 N N . VAL A 1 273 ? 1.031 -12.205 -4.809 1.00 91.75 273 VAL A N 1
ATOM 1971 C CA . VAL A 1 273 ? 2.069 -13.216 -4.567 1.00 91.75 273 VAL A CA 1
ATOM 1972 C C . VAL A 1 273 ? 3.328 -12.545 -4.034 1.00 91.75 273 VAL A C 1
ATOM 1974 O O . VAL A 1 273 ? 3.874 -11.635 -4.656 1.00 91.75 273 VAL A O 1
ATOM 1977 N N . CYS A 1 274 ? 3.782 -13.002 -2.869 1.00 92.56 274 CYS A N 1
ATOM 1978 C CA . CYS A 1 274 ? 5.001 -12.505 -2.251 1.00 92.56 274 CYS A CA 1
ATOM 1979 C C . CYS A 1 274 ? 6.230 -12.948 -3.052 1.00 92.56 274 CYS A C 1
ATOM 1981 O O . CYS A 1 274 ? 6.353 -14.118 -3.419 1.00 92.56 274 CYS A O 1
ATOM 1983 N N . THR A 1 275 ? 7.148 -12.020 -3.306 1.00 95.12 275 THR A N 1
ATOM 1984 C CA . THR A 1 275 ? 8.384 -12.267 -4.064 1.00 95.12 275 THR A CA 1
ATOM 1985 C C . THR A 1 275 ? 9.582 -11.661 -3.344 1.00 95.12 275 THR A C 1
ATOM 1987 O O . THR A 1 275 ? 9.420 -10.743 -2.542 1.00 95.12 275 THR A O 1
ATOM 1990 N N . SER A 1 276 ? 10.795 -12.155 -3.607 1.00 96.56 276 SER A N 1
ATOM 1991 C CA . SER A 1 276 ? 12.019 -11.504 -3.119 1.00 96.56 276 SER A CA 1
ATOM 1992 C C . SER A 1 276 ? 12.093 -10.083 -3.659 1.00 96.56 276 SER A C 1
ATOM 1994 O O . SER A 1 276 ? 11.889 -9.899 -4.856 1.00 96.56 276 SER A O 1
ATOM 1996 N N . ASN A 1 277 ? 12.413 -9.110 -2.809 1.00 96.06 277 ASN A N 1
ATOM 1997 C CA . ASN A 1 277 ? 12.461 -7.704 -3.188 1.00 96.06 277 ASN A CA 1
ATOM 1998 C C . ASN A 1 277 ? 13.530 -7.457 -4.274 1.00 96.06 277 ASN A C 1
ATOM 2000 O O . ASN A 1 277 ? 14.720 -7.534 -3.961 1.00 96.06 277 ASN A O 1
ATOM 2004 N N . PRO A 1 278 ? 13.151 -7.153 -5.531 1.00 94.31 278 PRO A N 1
ATOM 2005 C CA . PRO A 1 278 ? 14.124 -6.856 -6.576 1.00 94.31 278 PRO A CA 1
ATOM 2006 C C . PRO A 1 278 ? 14.492 -5.364 -6.613 1.00 94.31 278 PRO A C 1
ATOM 2008 O O . PRO A 1 278 ? 15.332 -4.957 -7.413 1.00 94.31 278 PRO A O 1
ATOM 2011 N N . PHE A 1 279 ? 13.843 -4.527 -5.799 1.00 90.12 279 PHE A N 1
ATOM 2012 C CA . PHE A 1 279 ? 14.062 -3.089 -5.792 1.00 90.12 279 PHE A CA 1
ATOM 2013 C C . PHE A 1 279 ? 15.279 -2.757 -4.930 1.00 90.12 279 PHE A C 1
ATOM 2015 O O . PHE A 1 279 ? 15.306 -3.039 -3.736 1.00 90.12 279 PHE A O 1
ATOM 2022 N N . GLY A 1 280 ? 16.268 -2.081 -5.517 1.00 83.81 280 GLY A N 1
ATOM 2023 C CA . GLY A 1 280 ? 17.386 -1.521 -4.750 1.00 83.81 280 GLY A CA 1
ATOM 2024 C C . GLY A 1 280 ? 16.991 -0.316 -3.884 1.00 83.81 280 GLY A C 1
ATOM 2025 O O . GLY A 1 280 ? 17.718 0.040 -2.963 1.00 83.81 280 GLY A O 1
ATOM 2026 N N . SER A 1 281 ? 15.851 0.316 -4.179 1.00 85.12 281 SER A N 1
ATOM 2027 C CA . SER A 1 281 ? 15.383 1.550 -3.534 1.00 85.12 281 SER A CA 1
ATOM 2028 C C . SER A 1 281 ? 14.333 1.338 -2.441 1.00 85.12 281 SER A C 1
ATOM 2030 O O . SER A 1 281 ? 14.163 2.213 -1.595 1.00 85.12 281 SER A O 1
ATOM 2032 N N . LEU A 1 282 ? 13.619 0.208 -2.442 1.00 90.44 282 LEU A N 1
ATOM 2033 C CA . LEU A 1 282 ? 12.538 -0.059 -1.494 1.00 90.44 282 LEU A CA 1
ATOM 2034 C C . LEU A 1 282 ? 13.069 -0.904 -0.331 1.00 90.44 282 LEU A C 1
ATOM 2036 O O . LEU A 1 282 ? 13.661 -1.958 -0.554 1.00 90.44 282 LEU A O 1
ATOM 2040 N N . SER A 1 283 ? 12.872 -0.463 0.912 1.00 92.44 283 SER A N 1
ATOM 2041 C CA . SER A 1 283 ? 13.371 -1.185 2.086 1.00 92.44 283 SER A CA 1
ATOM 2042 C C . SER A 1 283 ? 12.544 -2.443 2.376 1.00 92.44 283 SER A C 1
ATOM 2044 O O . SER A 1 283 ? 11.320 -2.393 2.454 1.00 92.44 283 SER A O 1
ATOM 2046 N N . GLY A 1 284 ? 13.216 -3.579 2.575 1.00 93.00 284 GLY A N 1
ATOM 2047 C CA . GLY A 1 284 ? 12.581 -4.863 2.889 1.00 93.00 284 GLY A CA 1
ATOM 2048 C C . GLY A 1 284 ? 13.233 -6.036 2.160 1.00 93.00 284 GLY A C 1
ATOM 2049 O O . GLY A 1 284 ? 14.006 -5.846 1.223 1.00 93.00 284 GLY A O 1
ATOM 2050 N N . SER A 1 285 ? 12.917 -7.253 2.592 1.00 93.75 285 SER A N 1
ATOM 2051 C CA . SER A 1 285 ? 13.419 -8.501 2.000 1.00 93.75 285 SER A CA 1
ATOM 2052 C C . SER A 1 285 ? 12.469 -9.069 0.942 1.00 93.75 285 SER A C 1
ATOM 2054 O O . SER A 1 285 ? 12.908 -9.775 0.033 1.00 93.75 285 SER A O 1
ATOM 2056 N N . SER A 1 286 ? 11.172 -8.769 1.040 1.00 95.44 286 SER A N 1
ATOM 2057 C CA . SER A 1 286 ? 10.146 -9.244 0.108 1.00 95.44 286 SER A CA 1
ATOM 2058 C C . SER A 1 286 ? 9.173 -8.142 -0.294 1.00 95.44 286 SER A C 1
ATOM 2060 O O . SER A 1 286 ? 9.043 -7.140 0.410 1.00 95.44 286 SER A O 1
ATOM 2062 N N . VAL A 1 287 ? 8.520 -8.313 -1.447 1.00 96.44 287 VAL A N 1
ATOM 2063 C CA . VAL A 1 287 ? 7.568 -7.357 -2.021 1.00 96.44 287 VAL A CA 1
ATOM 2064 C C . VAL A 1 287 ? 6.327 -8.050 -2.577 1.00 96.44 287 VAL A C 1
ATOM 2066 O O . VAL A 1 287 ? 6.402 -9.117 -3.194 1.00 96.44 287 VAL A O 1
ATOM 2069 N N . LEU A 1 288 ? 5.189 -7.382 -2.384 1.00 95.38 288 LEU A N 1
ATOM 2070 C CA . LEU A 1 288 ? 3.900 -7.639 -3.019 1.00 95.38 288 LEU A CA 1
ATOM 2071 C C . LEU A 1 288 ? 3.556 -6.501 -3.983 1.00 95.38 288 LEU A C 1
ATOM 2073 O O . LEU A 1 288 ? 3.747 -5.331 -3.659 1.00 95.38 288 LEU A O 1
ATOM 2077 N N . ALA A 1 289 ? 3.023 -6.848 -5.153 1.00 96.69 289 ALA A N 1
ATOM 2078 C CA . ALA A 1 289 ? 2.556 -5.889 -6.149 1.00 96.69 289 ALA A CA 1
ATOM 2079 C C . ALA A 1 289 ? 1.025 -5.924 -6.269 1.00 96.69 289 ALA A C 1
ATOM 2081 O O . ALA A 1 289 ? 0.415 -6.995 -6.195 1.00 96.69 289 ALA A O 1
ATOM 2082 N N . TRP A 1 290 ? 0.411 -4.766 -6.505 1.00 95.75 290 TRP A N 1
ATOM 2083 C CA . TRP A 1 290 ? -1.029 -4.612 -6.717 1.00 95.75 290 TRP A CA 1
ATOM 2084 C C . TRP A 1 290 ? -1.317 -3.673 -7.878 1.00 95.75 290 TRP A C 1
ATOM 2086 O O . TRP A 1 290 ? -0.891 -2.522 -7.867 1.00 95.75 290 TRP A O 1
ATOM 2096 N N . CYS A 1 291 ? -2.063 -4.160 -8.866 1.00 95.94 291 CYS A N 1
ATOM 2097 C CA . CYS A 1 291 ? -2.467 -3.371 -10.023 1.00 95.94 291 CYS A CA 1
ATOM 2098 C C . CYS A 1 291 ? -3.767 -2.619 -9.749 1.00 95.94 291 CYS A C 1
ATOM 2100 O O . CYS A 1 291 ? -4.805 -3.237 -9.509 1.00 95.94 291 CYS A O 1
ATOM 2102 N N . PHE A 1 292 ? -3.712 -1.299 -9.873 1.00 94.00 292 PHE A N 1
ATOM 2103 C CA . PHE A 1 292 ? -4.872 -0.416 -9.936 1.00 94.00 292 PHE A CA 1
ATOM 2104 C C . PHE A 1 292 ? -5.003 0.165 -11.349 1.00 94.00 292 PHE A C 1
ATOM 2106 O O . PHE A 1 292 ? -4.083 0.024 -12.152 1.00 94.00 292 PHE A O 1
ATOM 2113 N N . PRO A 1 293 ? -6.118 0.824 -11.706 1.00 90.62 293 PRO A N 1
ATOM 2114 C CA . PRO A 1 293 ? -6.309 1.328 -13.067 1.00 90.62 293 PRO A CA 1
ATOM 2115 C C . PRO A 1 293 ? -5.226 2.305 -13.554 1.00 90.62 293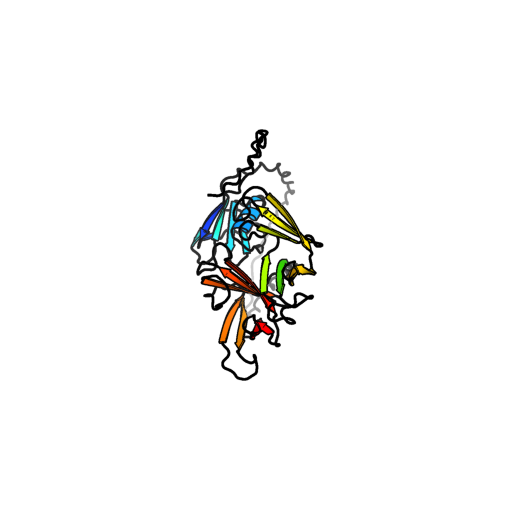 PRO A C 1
ATOM 2117 O O . PRO A 1 293 ? -4.959 2.366 -14.751 1.00 90.62 293 PRO A O 1
ATOM 2120 N N . GLN A 1 294 ? -4.610 3.077 -12.650 1.00 88.12 294 GLN A N 1
ATOM 2121 C CA . GLN A 1 294 ? -3.661 4.142 -13.011 1.00 88.12 294 GLN A CA 1
ATOM 2122 C C . GLN A 1 294 ? -2.233 3.926 -12.492 1.00 88.12 294 GLN A C 1
ATOM 2124 O O . GLN A 1 294 ? -1.306 4.589 -12.964 1.00 88.12 294 GLN A O 1
ATOM 2129 N N . TYR A 1 295 ? -2.032 3.018 -11.538 1.00 94.88 295 TYR A N 1
ATOM 2130 C CA . TYR A 1 295 ? -0.741 2.797 -10.889 1.00 94.88 295 TYR A CA 1
ATOM 2131 C C . TYR A 1 295 ? -0.606 1.378 -10.329 1.00 94.88 295 TYR A C 1
ATOM 2133 O O . TYR A 1 295 ? -1.600 0.705 -10.053 1.00 94.88 295 TYR A O 1
ATOM 2141 N N . VAL A 1 296 ? 0.634 0.931 -10.145 1.00 96.38 296 VAL A N 1
ATOM 2142 C CA . VAL A 1 296 ? 0.969 -0.253 -9.349 1.00 96.38 296 VAL A CA 1
ATOM 2143 C C . VAL A 1 296 ? 1.351 0.210 -7.954 1.00 96.38 296 VAL A C 1
ATOM 2145 O O . VAL A 1 296 ? 2.091 1.181 -7.816 1.00 96.38 296 VAL A O 1
ATOM 2148 N N . VAL A 1 297 ? 0.874 -0.481 -6.925 1.00 96.75 297 VAL A N 1
ATOM 2149 C CA . VAL A 1 297 ? 1.392 -0.338 -5.560 1.00 96.75 297 VAL A CA 1
ATOM 2150 C C . VAL A 1 297 ? 2.348 -1.488 -5.276 1.00 96.75 297 VAL A C 1
ATOM 2152 O O . VAL A 1 297 ? 1.973 -2.651 -5.417 1.00 96.75 297 VAL A O 1
ATOM 2155 N N . TYR A 1 298 ? 3.560 -1.157 -4.841 1.00 96.94 298 TYR A N 1
ATOM 2156 C CA . TYR A 1 298 ? 4.554 -2.100 -4.339 1.00 96.94 298 TYR A CA 1
ATOM 2157 C C . TYR A 1 298 ? 4.642 -1.965 -2.822 1.00 96.94 298 TYR A C 1
ATOM 2159 O O . TYR A 1 298 ? 4.916 -0.880 -2.313 1.00 96.94 298 TYR A O 1
ATOM 2167 N N . VAL A 1 299 ? 4.408 -3.058 -2.100 1.00 95.06 299 VAL A N 1
ATOM 2168 C CA . VAL A 1 299 ? 4.445 -3.113 -0.633 1.00 95.06 299 VAL A CA 1
ATOM 2169 C C . VAL A 1 299 ? 5.587 -4.023 -0.210 1.00 95.06 299 VAL A C 1
ATOM 2171 O O . VAL A 1 299 ? 5.554 -5.219 -0.495 1.00 95.06 299 VAL A O 1
ATOM 2174 N N . ALA A 1 300 ? 6.588 -3.465 0.462 1.00 95.00 300 ALA A N 1
ATOM 2175 C CA . ALA A 1 300 ? 7.740 -4.195 0.961 1.00 95.00 300 ALA A CA 1
ATOM 2176 C C . ALA A 1 300 ? 7.608 -4.573 2.434 1.00 95.00 300 ALA A C 1
ATOM 2178 O O . ALA A 1 300 ? 7.089 -3.817 3.260 1.00 95.00 300 ALA A O 1
ATOM 2179 N N . TYR A 1 301 ? 8.154 -5.737 2.763 1.00 91.44 301 TYR A N 1
ATOM 2180 C CA . TYR A 1 301 ? 8.150 -6.324 4.095 1.00 91.44 301 TYR A CA 1
ATOM 2181 C C . TYR A 1 301 ? 9.567 -6.699 4.508 1.00 91.44 301 TYR A C 1
ATOM 2183 O O . TYR A 1 301 ? 10.384 -7.114 3.687 1.00 91.44 301 TYR A O 1
ATOM 2191 N N . GLY A 1 302 ? 9.857 -6.598 5.805 1.00 88.50 302 GLY A N 1
ATOM 2192 C CA . GLY A 1 302 ? 11.147 -7.019 6.356 1.00 88.50 302 GLY A CA 1
ATOM 2193 C C . GLY A 1 302 ? 11.327 -8.540 6.340 1.00 88.50 302 GLY A C 1
ATOM 2194 O O . GLY A 1 302 ? 12.450 -9.029 6.219 1.00 88.50 302 GLY A O 1
ATOM 2195 N N . SER A 1 303 ? 10.222 -9.284 6.421 1.00 84.56 303 SER A N 1
ATOM 2196 C CA . SER A 1 303 ? 10.178 -10.743 6.311 1.00 84.56 303 SER A CA 1
ATOM 2197 C C . SER A 1 303 ? 10.309 -11.204 4.855 1.00 84.56 303 SER A C 1
ATOM 2199 O O . SER A 1 303 ? 10.165 -10.415 3.923 1.00 84.56 303 SER A O 1
ATOM 2201 N N . ILE A 1 304 ? 10.599 -12.488 4.644 1.00 87.44 304 ILE A N 1
ATOM 2202 C CA . ILE A 1 304 ? 10.710 -13.096 3.304 1.00 87.44 304 ILE A CA 1
ATOM 2203 C C . ILE A 1 304 ? 9.372 -13.612 2.758 1.00 87.44 304 ILE A C 1
ATOM 2205 O O . ILE A 1 304 ? 9.259 -13.876 1.567 1.00 87.44 304 ILE A O 1
ATOM 2209 N N . ASP A 1 305 ? 8.375 -13.777 3.624 1.00 82.38 305 ASP A N 1
ATOM 2210 C CA . ASP A 1 305 ? 7.050 -14.328 3.326 1.00 82.38 305 ASP A CA 1
ATOM 2211 C C . ASP A 1 305 ? 5.960 -13.245 3.310 1.00 82.38 305 ASP A C 1
ATOM 2213 O O . ASP A 1 305 ? 4.770 -13.555 3.323 1.00 82.38 305 ASP A O 1
ATOM 2217 N N . CYS A 1 306 ? 6.367 -11.971 3.285 1.00 86.31 306 CYS A N 1
ATOM 2218 C CA . CYS A 1 306 ? 5.489 -10.809 3.351 1.00 86.31 306 CYS A CA 1
ATOM 2219 C C . CYS A 1 306 ? 4.543 -10.818 4.565 1.00 86.31 306 CYS A C 1
ATOM 2221 O O . CYS A 1 306 ? 3.444 -10.261 4.529 1.00 86.31 306 CYS A O 1
ATOM 2223 N N . SER A 1 307 ? 4.966 -11.465 5.652 1.00 82.38 307 SER A N 1
ATOM 2224 C CA . SER A 1 307 ? 4.287 -11.424 6.942 1.00 82.38 307 SER A CA 1
ATOM 2225 C C . SER A 1 307 ? 4.779 -10.252 7.799 1.00 82.38 307 SER A C 1
ATOM 2227 O O . SER A 1 307 ? 5.873 -9.714 7.606 1.00 82.38 307 SER A O 1
ATOM 2229 N N . GLY A 1 308 ? 3.980 -9.867 8.793 1.00 78.12 308 GLY A N 1
ATOM 2230 C CA . GLY A 1 308 ? 4.359 -8.828 9.747 1.00 78.12 308 GLY A CA 1
ATOM 2231 C C . GLY A 1 308 ? 4.179 -7.398 9.215 1.00 78.12 308 GLY A C 1
ATOM 2232 O O . GLY A 1 308 ? 3.348 -7.167 8.334 1.00 78.12 308 GLY A O 1
ATOM 2233 N N . PRO A 1 309 ? 4.884 -6.413 9.803 1.00 79.56 309 PRO A N 1
ATOM 2234 C CA . PRO A 1 309 ? 4.681 -5.006 9.484 1.00 79.56 309 PRO A CA 1
ATOM 2235 C C . PRO A 1 309 ? 5.249 -4.641 8.108 1.00 79.56 309 PRO A C 1
ATOM 2237 O O . PRO A 1 309 ? 6.328 -5.093 7.715 1.00 79.56 309 PRO A O 1
ATOM 2240 N N . VAL A 1 310 ? 4.537 -3.753 7.413 1.00 86.06 310 VAL A N 1
ATOM 2241 C CA . VAL A 1 310 ? 5.012 -3.122 6.176 1.00 86.06 310 VAL A CA 1
ATOM 2242 C C . VAL A 1 310 ? 6.256 -2.289 6.489 1.00 86.06 310 VAL A C 1
ATOM 2244 O O . VAL A 1 310 ? 6.241 -1.455 7.394 1.00 86.06 310 VAL A O 1
ATOM 2247 N N . SER A 1 311 ? 7.340 -2.523 5.750 1.00 90.56 311 SER A N 1
ATOM 2248 C CA . SER A 1 311 ? 8.588 -1.755 5.861 1.00 90.56 311 SER A CA 1
ATOM 2249 C C . SER A 1 311 ? 8.530 -0.468 5.048 1.00 90.56 311 SER A C 1
ATOM 2251 O O . SER A 1 311 ? 8.884 0.595 5.554 1.00 90.56 311 SER A O 1
ATOM 2253 N N . ALA A 1 312 ? 8.029 -0.554 3.818 1.00 92.38 312 ALA A N 1
ATOM 2254 C CA . ALA A 1 312 ? 7.782 0.586 2.948 1.00 92.38 312 ALA A CA 1
ATOM 2255 C C . ALA A 1 312 ? 6.700 0.232 1.926 1.00 92.38 312 ALA A C 1
ATOM 2257 O O . ALA A 1 312 ? 6.500 -0.938 1.603 1.00 92.38 312 ALA A O 1
ATOM 2258 N N . ALA A 1 313 ? 6.013 1.235 1.394 1.00 94.44 313 ALA A N 1
ATOM 2259 C CA . ALA A 1 313 ? 5.113 1.052 0.269 1.00 94.44 313 ALA A CA 1
ATOM 2260 C C . ALA A 1 313 ? 5.196 2.261 -0.657 1.00 94.44 313 ALA A C 1
ATOM 2262 O O . ALA A 1 313 ? 5.225 3.398 -0.188 1.00 94.44 313 ALA A O 1
ATOM 2263 N N . MET A 1 314 ? 5.228 2.008 -1.961 1.00 95.25 314 MET A N 1
ATOM 2264 C CA . MET A 1 314 ? 5.312 3.038 -2.993 1.00 95.25 314 MET A CA 1
ATOM 2265 C C . MET A 1 314 ? 4.307 2.765 -4.109 1.00 95.25 314 MET A C 1
ATOM 2267 O O . MET A 1 314 ? 3.869 1.629 -4.297 1.00 95.25 314 MET A O 1
ATOM 2271 N N . SER A 1 315 ? 3.952 3.804 -4.860 1.00 95.50 315 SER A N 1
ATOM 2272 C CA . SER A 1 315 ? 3.098 3.700 -6.041 1.00 95.50 315 SER A CA 1
ATOM 2273 C C . SER A 1 315 ? 3.817 4.208 -7.277 1.00 95.50 315 SER A C 1
ATOM 2275 O O . SER A 1 315 ? 4.466 5.254 -7.251 1.00 95.50 315 SER A O 1
ATOM 2277 N N . GLU A 1 316 ? 3.631 3.521 -8.392 1.00 95.12 316 GLU A N 1
ATOM 2278 C CA . GLU A 1 316 ? 4.225 3.906 -9.662 1.00 95.12 316 GLU A CA 1
ATOM 2279 C C . GLU A 1 316 ? 3.183 3.951 -10.778 1.00 95.12 316 GLU A C 1
ATOM 2281 O O . GLU A 1 316 ? 2.331 3.064 -10.834 1.00 95.12 316 GLU A O 1
ATOM 2286 N N . PRO A 1 317 ? 3.227 4.939 -11.691 1.00 92.81 317 PRO A N 1
ATOM 2287 C CA . PRO A 1 317 ? 2.290 5.001 -12.807 1.00 92.81 317 PRO A CA 1
ATOM 2288 C C . PRO A 1 317 ? 2.316 3.737 -13.679 1.00 92.81 317 PRO A C 1
ATOM 2290 O O . PRO A 1 317 ? 3.387 3.228 -14.008 1.00 92.81 317 PRO A O 1
ATOM 2293 N N . ILE A 1 318 ? 1.137 3.284 -14.119 1.00 93.06 318 ILE A N 1
ATOM 2294 C CA . ILE A 1 318 ? 0.980 2.262 -15.169 1.00 93.06 318 ILE A CA 1
ATOM 2295 C C . ILE A 1 318 ? 0.844 2.945 -16.527 1.00 93.06 318 ILE A C 1
ATOM 2297 O O . ILE A 1 318 ? 0.232 4.010 -16.643 1.00 93.06 318 ILE A O 1
ATOM 2301 N N . GLY A 1 319 ? 1.373 2.316 -17.572 1.00 85.94 319 GLY A N 1
ATOM 2302 C CA . GLY A 1 319 ? 1.112 2.691 -18.957 1.00 85.94 319 GLY A CA 1
ATOM 2303 C C . GLY A 1 319 ? 2.259 2.316 -19.882 1.00 85.94 319 GLY A C 1
ATOM 2304 O O . GLY A 1 319 ? 3.323 1.909 -19.438 1.00 85.94 319 GLY A O 1
ATOM 2305 N N . GLN A 1 320 ? 2.041 2.491 -21.185 1.00 77.69 320 GLN A N 1
ATOM 2306 C CA . GLN A 1 320 ? 3.065 2.231 -22.207 1.00 77.69 320 GLN A CA 1
ATOM 2307 C C . GLN A 1 320 ? 4.129 3.336 -22.298 1.00 77.69 320 GLN A C 1
ATOM 2309 O O . GLN A 1 320 ? 5.132 3.178 -22.988 1.00 77.69 320 GLN A O 1
ATOM 2314 N N . SER A 1 321 ? 3.903 4.477 -21.644 1.00 85.88 321 SER A N 1
ATOM 2315 C CA . SER A 1 321 ? 4.863 5.572 -21.589 1.00 85.88 321 SER A CA 1
ATOM 2316 C C . SER A 1 321 ? 5.757 5.446 -20.363 1.00 85.88 321 SER A C 1
ATOM 2318 O O . SER A 1 321 ? 5.264 5.360 -19.236 1.00 85.88 321 SER A O 1
ATOM 2320 N N . CYS A 1 322 ? 7.068 5.487 -20.603 1.00 92.19 322 CYS A N 1
ATOM 2321 C CA . CYS A 1 322 ? 8.065 5.562 -19.546 1.00 92.19 322 CYS A CA 1
ATOM 2322 C C . CYS A 1 322 ? 7.889 6.822 -18.702 1.00 92.19 322 CYS A C 1
ATOM 2324 O O . CYS A 1 322 ? 7.454 7.865 -19.200 1.00 92.19 322 CYS A O 1
ATOM 2326 N N . PHE A 1 323 ? 8.323 6.744 -17.455 1.00 92.12 323 PHE A N 1
ATOM 2327 C CA . PHE A 1 323 ? 8.601 7.902 -16.616 1.00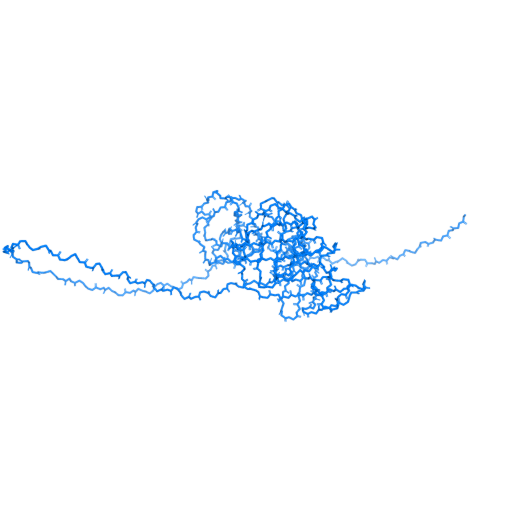 92.12 323 PHE A CA 1
ATOM 2328 C C . PHE A 1 323 ? 9.992 7.740 -16.002 1.00 92.12 323 PHE A C 1
ATOM 2330 O O . PHE A 1 323 ? 10.509 6.630 -15.924 1.00 92.12 323 PHE A O 1
ATOM 2337 N N . LEU A 1 324 ? 10.619 8.843 -15.617 1.00 93.00 324 LEU A N 1
ATOM 2338 C CA . LEU A 1 324 ? 11.936 8.816 -14.988 1.00 93.00 324 LEU A CA 1
ATOM 2339 C C . LEU A 1 324 ? 11.789 8.584 -13.478 1.00 93.00 324 LEU A C 1
ATOM 2341 O O . LEU A 1 324 ? 10.868 9.119 -12.856 1.00 93.00 324 LEU A O 1
ATOM 2345 N N . ASP A 1 325 ? 12.685 7.796 -12.893 1.00 93.25 325 ASP A N 1
ATOM 2346 C CA . ASP A 1 325 ? 12.858 7.719 -11.441 1.00 93.25 325 ASP A CA 1
ATOM 2347 C C . ASP A 1 325 ? 13.867 8.764 -10.926 1.00 93.25 325 ASP A C 1
ATOM 2349 O O . ASP A 1 325 ? 14.444 9.544 -11.689 1.00 93.25 325 ASP A O 1
ATOM 2353 N N . ASN A 1 326 ? 14.118 8.756 -9.614 1.00 90.44 326 ASN A N 1
ATOM 2354 C CA . ASN A 1 326 ? 15.054 9.683 -8.972 1.00 90.44 326 ASN A CA 1
ATOM 2355 C C . ASN A 1 326 ? 16.507 9.534 -9.461 1.00 90.44 326 ASN A C 1
ATOM 2357 O O . ASN A 1 326 ? 17.304 10.455 -9.282 1.00 90.44 326 ASN A O 1
ATOM 2361 N N . ASN A 1 327 ? 16.855 8.399 -10.071 1.00 92.50 327 ASN A N 1
ATOM 2362 C CA . ASN A 1 327 ? 18.167 8.150 -10.664 1.00 92.50 327 ASN A CA 1
ATOM 2363 C C . ASN A 1 327 ? 18.199 8.499 -12.160 1.00 92.50 327 ASN A C 1
ATOM 2365 O O . ASN A 1 327 ? 19.201 8.232 -12.820 1.00 92.50 327 ASN A O 1
ATOM 2369 N N . GLN A 1 328 ? 17.128 9.104 -12.687 1.00 93.56 328 GLN A N 1
ATOM 2370 C CA . GLN A 1 328 ? 16.932 9.389 -14.110 1.00 93.56 328 GLN A CA 1
ATOM 2371 C C . GLN A 1 328 ? 16.915 8.124 -14.981 1.00 93.56 328 GLN A C 1
ATOM 2373 O O . GLN A 1 328 ? 17.209 8.178 -16.175 1.00 93.56 328 GLN A O 1
ATOM 2378 N N . GLU A 1 329 ? 16.545 6.984 -14.403 1.00 94.25 329 GLU A N 1
ATOM 2379 C CA . GLU A 1 329 ? 16.322 5.751 -15.144 1.00 94.25 329 GLU A CA 1
ATOM 2380 C C . GLU A 1 329 ? 14.855 5.691 -15.588 1.00 94.25 329 GLU A C 1
ATOM 2382 O O . GLU A 1 329 ? 13.940 6.113 -14.879 1.00 94.25 329 GLU A O 1
ATOM 2387 N N . HIS A 1 330 ? 14.615 5.176 -16.788 1.00 95.12 330 HIS A N 1
ATOM 2388 C CA . HIS A 1 330 ? 13.290 5.074 -17.382 1.00 95.12 330 HIS A CA 1
ATOM 2389 C C . HIS A 1 330 ? 12.573 3.833 -16.854 1.00 95.12 330 HIS A C 1
ATOM 2391 O O . HIS A 1 330 ? 13.005 2.704 -17.091 1.00 95.12 330 HIS A O 1
ATOM 2397 N N . ILE A 1 331 ? 11.455 4.045 -16.170 1.00 95.31 331 ILE A N 1
ATOM 2398 C CA . ILE A 1 331 ? 10.597 3.007 -15.607 1.00 95.31 331 ILE A CA 1
ATOM 2399 C C . ILE A 1 331 ? 9.324 2.862 -16.436 1.00 95.31 331 ILE A C 1
ATOM 2401 O O . ILE A 1 331 ? 8.718 3.850 -16.857 1.00 95.31 331 ILE A O 1
ATOM 2405 N N . MET A 1 332 ? 8.884 1.620 -16.625 1.00 95.75 332 MET A N 1
ATOM 2406 C CA . MET A 1 332 ? 7.578 1.281 -17.182 1.00 95.75 332 MET A CA 1
ATOM 2407 C C . MET A 1 332 ? 6.944 0.143 -16.389 1.00 95.75 332 MET A C 1
ATOM 2409 O O . MET A 1 332 ? 7.560 -0.902 -16.180 1.00 95.75 332 MET A O 1
ATOM 2413 N N . ASN A 1 333 ? 5.681 0.336 -16.012 1.00 95.94 333 ASN A N 1
ATOM 2414 C CA . ASN A 1 333 ? 4.863 -0.675 -15.356 1.00 95.94 333 ASN A CA 1
ATOM 2415 C C . ASN A 1 333 ? 3.725 -1.112 -16.275 1.00 95.94 333 ASN A C 1
ATOM 2417 O O . ASN A 1 333 ? 2.948 -0.277 -16.754 1.00 95.94 333 ASN A O 1
ATOM 2421 N N . VAL A 1 334 ? 3.595 -2.423 -16.472 1.00 95.88 334 VAL A N 1
ATOM 2422 C CA . VAL A 1 334 ? 2.519 -3.028 -17.262 1.00 95.88 334 VAL A CA 1
ATOM 2423 C C . VAL A 1 334 ? 1.796 -4.074 -16.420 1.00 95.88 334 VAL A C 1
ATOM 2425 O O . VAL A 1 334 ? 2.422 -4.959 -15.845 1.00 95.88 334 VAL A O 1
ATOM 2428 N N . CYS A 1 335 ? 0.471 -3.973 -16.357 1.00 95.81 335 CYS A N 1
ATOM 2429 C CA . CYS A 1 335 ? -0.399 -4.927 -15.675 1.00 95.81 335 CYS A CA 1
ATOM 2430 C C . CYS A 1 335 ? -1.194 -5.742 -16.696 1.00 95.81 335 CYS A C 1
ATOM 2432 O O . CYS A 1 335 ? -1.739 -5.179 -17.643 1.00 95.81 335 CYS A O 1
ATOM 2434 N N . GLY A 1 336 ? -1.306 -7.053 -16.482 1.00 91.69 336 GLY A N 1
ATOM 2435 C CA . GLY A 1 336 ? -2.173 -7.930 -17.276 1.00 91.69 336 GLY A CA 1
ATOM 2436 C C . GLY A 1 336 ? -1.633 -8.331 -18.652 1.00 91.69 336 GLY A C 1
ATOM 2437 O O . GLY A 1 336 ? -2.334 -9.022 -19.38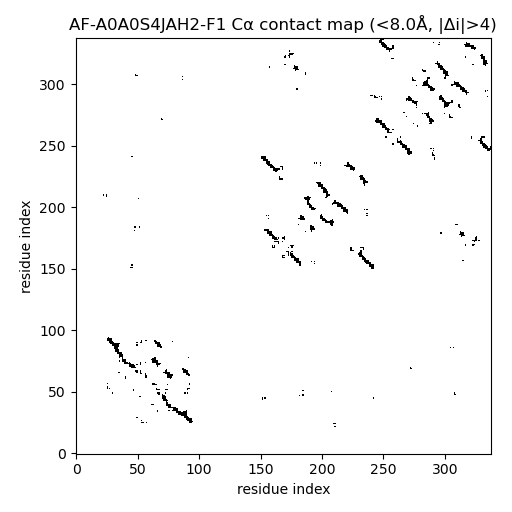5 1.00 91.69 336 GLY A O 1
ATOM 2438 N N . SER A 1 337 ? -0.408 -7.943 -19.015 1.00 71.81 337 SER A N 1
ATOM 2439 C CA . SER A 1 337 ? 0.265 -8.458 -20.210 1.00 71.81 337 SER A CA 1
ATOM 2440 C C . SER A 1 337 ? 0.946 -9.788 -19.880 1.00 71.81 337 SER A C 1
ATOM 2442 O O . SER A 1 337 ? 2.005 -9.794 -19.251 1.00 71.81 337 SER A O 1
ATOM 2444 N N . SER A 1 338 ? 0.313 -10.898 -20.258 1.00 51.91 338 SER A N 1
ATOM 2445 C CA . SER A 1 338 ? 0.945 -12.222 -20.355 1.00 51.91 338 SER A CA 1
ATOM 2446 C C . SER A 1 338 ? 1.474 -12.461 -21.759 1.00 51.91 338 SER A C 1
ATOM 2448 O O . SER A 1 338 ? 0.673 -12.214 -22.692 1.00 51.91 338 SER A O 1
#

pLDDT: mean 81.07, std 17.43, range [33.56, 97.12]

Solvent-accessible surface area (backbone atoms only — not comparable to full-atom values): 20093 Å² total; per-residue (Å²): 143,86,88,84,87,87,85,87,82,88,79,86,83,82,88,77,83,79,81,90,75,86,77,83,73,87,45,63,48,78,39,76,33,25,38,58,76,47,68,57,75,50,82,64,38,81,40,93,42,61,63,60,28,42,53,54,21,74,74,33,92,69,38,48,16,22,29,28,39,81,48,25,25,32,32,15,64,45,78,51,58,68,42,83,36,90,75,25,29,26,32,36,62,51,78,73,77,76,78,83,75,80,82,78,85,77,87,82,85,81,83,88,83,87,85,86,92,88,86,86,91,80,87,88,79,92,77,83,93,68,91,74,81,77,80,80,70,76,74,76,78,74,71,79,76,72,76,85,73,77,78,58,69,39,49,37,32,40,38,23,40,13,58,84,29,75,72,37,38,50,83,82,27,35,61,39,47,44,42,50,45,48,52,74,38,62,57,58,30,33,31,40,34,75,71,88,65,34,30,41,37,38,32,30,75,32,64,70,47,34,82,56,74,74,46,74,48,76,44,60,46,77,40,47,40,78,44,97,84,63,29,17,42,21,30,36,73,44,81,38,70,57,58,66,64,72,39,37,32,42,41,38,40,12,73,90,35,82,82,70,82,63,91,54,52,73,47,80,48,34,14,64,43,66,36,72,45,83,53,93,84,57,55,45,45,4,31,32,40,40,56,54,99,60,30,36,38,42,41,18,8,64,34,72,72,56,49,80,65,76,59,37,30,31,59,44,65,48,45,94,64,60,33,42,38,79,84,59,32,17,34,33,28,44,71,66,74,127

Mean predicted aligned error: 14.93 Å